Protein AF-A0A6B3SQX8-F1 (afdb_monomer_lite)

Structure (mmCIF, N/CA/C/O backbone):
data_AF-A0A6B3SQX8-F1
#
_entry.id   AF-A0A6B3SQX8-F1
#
loop_
_atom_site.group_PDB
_atom_site.id
_atom_site.type_symbol
_atom_site.label_atom_id
_atom_site.label_alt_id
_atom_site.label_comp_id
_atom_site.label_asym_id
_atom_site.label_entity_id
_atom_site.label_seq_id
_atom_site.pdbx_PDB_ins_code
_atom_site.Cartn_x
_atom_site.Cartn_y
_atom_site.Cartn_z
_atom_site.occupancy
_atom_site.B_iso_or_equiv
_atom_site.auth_seq_id
_atom_site.auth_comp_id
_atom_site.auth_asym_id
_atom_site.auth_atom_id
_atom_site.pdbx_PDB_model_num
ATOM 1 N N . MET A 1 1 ? -9.607 -38.028 -0.876 1.00 43.09 1 MET A N 1
ATOM 2 C CA . MET A 1 1 ? -8.589 -37.118 -0.295 1.00 43.09 1 MET A CA 1
ATOM 3 C C . MET A 1 1 ? -9.270 -35.822 0.141 1.00 43.09 1 MET A C 1
ATOM 5 O O . MET A 1 1 ? -10.090 -35.297 -0.597 1.00 43.09 1 MET A O 1
ATOM 9 N N . ASN A 1 2 ? -9.016 -35.387 1.376 1.00 33.97 2 ASN A N 1
ATOM 10 C CA . ASN A 1 2 ? -9.851 -34.485 2.184 1.00 33.97 2 ASN A CA 1
ATOM 11 C C . ASN A 1 2 ? -9.939 -33.023 1.683 1.00 33.97 2 ASN A C 1
ATOM 13 O O . ASN A 1 2 ? -8.993 -32.260 1.856 1.00 33.97 2 ASN A O 1
ATOM 17 N N . TYR A 1 3 ? -11.110 -32.588 1.191 1.00 38.69 3 TYR A N 1
ATOM 18 C CA . TYR A 1 3 ? -11.406 -31.182 0.831 1.00 38.69 3 TYR A CA 1
ATOM 19 C C . TYR A 1 3 ? -12.101 -30.360 1.942 1.00 38.69 3 TYR A C 1
ATOM 21 O O . TYR A 1 3 ? -12.393 -29.178 1.763 1.00 38.69 3 TYR A O 1
ATOM 29 N N . HIS A 1 4 ? -12.319 -30.930 3.132 1.00 40.12 4 HIS A N 1
ATOM 30 C CA . HIS A 1 4 ? -13.104 -30.284 4.198 1.00 40.12 4 HIS A CA 1
ATOM 31 C C . HIS A 1 4 ? -12.356 -29.268 5.086 1.00 40.12 4 HIS A C 1
ATOM 33 O O . HIS A 1 4 ? -12.970 -28.631 5.940 1.00 40.12 4 HIS A O 1
ATOM 39 N N . VAL A 1 5 ? -11.053 -29.041 4.885 1.00 44.72 5 VAL A N 1
ATOM 40 C CA . VAL A 1 5 ? -10.248 -28.176 5.780 1.00 44.72 5 VAL A CA 1
ATOM 41 C C . VAL A 1 5 ? -10.345 -26.676 5.426 1.00 44.72 5 VAL A C 1
ATOM 43 O O . VAL A 1 5 ? -10.065 -25.815 6.259 1.00 44.72 5 VAL A O 1
ATOM 46 N N . SER A 1 6 ? -10.784 -26.319 4.213 1.00 49.41 6 SER A N 1
ATOM 47 C CA . SER A 1 6 ? -10.712 -24.932 3.709 1.00 49.41 6 SER A CA 1
ATOM 48 C C . SER A 1 6 ? -11.833 -24.006 4.220 1.00 49.41 6 SER A C 1
ATOM 50 O O . SER A 1 6 ? -11.599 -22.816 4.437 1.00 49.41 6 SER A O 1
ATOM 52 N N . ALA A 1 7 ? -13.034 -24.531 4.490 1.00 42.38 7 ALA A N 1
ATOM 53 C CA . ALA A 1 7 ? -14.173 -23.714 4.927 1.00 42.38 7 ALA A CA 1
ATOM 54 C C . ALA A 1 7 ? -14.047 -23.210 6.382 1.00 42.38 7 ALA A C 1
ATOM 56 O O . ALA A 1 7 ? -14.419 -22.071 6.667 1.00 42.38 7 ALA A O 1
ATOM 57 N N . ARG A 1 8 ? -13.451 -24.005 7.289 1.00 45.47 8 ARG A N 1
ATOM 58 C CA . ARG A 1 8 ? -13.263 -23.617 8.705 1.00 45.47 8 ARG A CA 1
ATOM 59 C C . ARG A 1 8 ? -12.333 -22.408 8.871 1.00 45.47 8 ARG A C 1
ATOM 61 O O . ARG A 1 8 ? -12.679 -21.479 9.593 1.00 45.47 8 ARG A O 1
ATOM 68 N N . LYS A 1 9 ? -11.227 -22.346 8.117 1.00 43.84 9 LYS A N 1
ATOM 69 C CA . LYS A 1 9 ? -10.255 -21.235 8.201 1.00 43.84 9 LYS A CA 1
ATOM 70 C C . LYS A 1 9 ? -10.812 -19.887 7.718 1.00 43.84 9 LYS A C 1
ATOM 72 O O . LYS A 1 9 ? -10.403 -18.834 8.204 1.00 43.84 9 LYS A O 1
ATOM 77 N N . SER A 1 10 ? -11.749 -19.896 6.766 1.00 42.03 10 SER A N 1
ATOM 78 C CA . SER A 1 10 ? -12.381 -18.669 6.254 1.00 42.03 10 SER A CA 1
ATOM 79 C C . SER A 1 10 ? -13.342 -18.052 7.280 1.00 42.03 10 SER A C 1
ATOM 81 O O . SER A 1 10 ? -13.255 -16.848 7.540 1.00 42.03 10 SER A O 1
ATOM 83 N N . LEU A 1 11 ? -14.170 -18.883 7.930 1.00 43.47 11 LEU A N 1
ATOM 84 C CA . LEU A 1 11 ? -15.039 -18.487 9.046 1.00 43.47 11 LEU A CA 1
ATOM 85 C C . LEU A 1 11 ? -14.231 -17.996 10.253 1.00 43.47 11 LEU A C 1
ATOM 87 O O . LEU A 1 11 ? -14.567 -16.959 10.819 1.00 43.47 11 LEU A O 1
ATOM 91 N N . GLU A 1 12 ? -13.118 -18.657 10.583 1.00 45.06 12 GLU A N 1
ATOM 92 C CA . GLU A 1 12 ? -12.189 -18.183 11.618 1.00 45.06 12 GLU A CA 1
ATOM 93 C C . GLU A 1 12 ? -11.613 -16.803 11.283 1.00 45.06 12 GLU A C 1
ATOM 95 O O . GLU A 1 12 ? -11.561 -15.944 12.151 1.00 45.06 12 GLU A O 1
ATOM 100 N N . SER A 1 13 ? -11.244 -16.523 10.029 1.00 41.97 13 SER A N 1
ATOM 101 C CA . SER A 1 13 ? -10.671 -15.216 9.666 1.00 41.97 13 SER A CA 1
ATOM 102 C C . SER A 1 13 ? -11.676 -14.053 9.687 1.00 41.97 13 SER A C 1
ATOM 104 O O . SER A 1 13 ? -11.285 -12.921 9.980 1.00 41.97 13 SER A O 1
ATOM 106 N N . LYS A 1 14 ? -12.958 -14.312 9.379 1.00 43.56 14 LYS A N 1
ATOM 107 C CA . LYS A 1 14 ? -14.045 -13.326 9.525 1.00 43.56 14 LYS A CA 1
ATOM 108 C C . LYS A 1 14 ? -14.382 -13.105 11.001 1.00 43.56 14 LYS A C 1
ATOM 110 O O . LYS A 1 14 ? -14.536 -11.959 11.409 1.00 43.56 14 LYS A O 1
ATOM 115 N N . LYS A 1 15 ? -14.384 -14.177 11.801 1.00 45.78 15 LYS A N 1
ATOM 116 C CA . LYS A 1 15 ? -14.539 -14.115 13.260 1.00 45.78 15 LYS A CA 1
ATOM 117 C C . LYS A 1 15 ? -13.412 -13.303 13.916 1.00 45.78 15 LYS A C 1
ATOM 119 O O . LYS A 1 15 ? -13.682 -12.364 14.645 1.00 45.78 15 LYS A O 1
ATOM 124 N N . VAL A 1 16 ? -12.155 -13.540 13.532 1.00 49.44 16 VAL A N 1
ATOM 125 C CA . VAL A 1 16 ? -10.978 -12.826 14.073 1.00 49.44 16 VAL A CA 1
ATOM 126 C C . VAL A 1 16 ? -11.009 -11.311 13.806 1.00 49.44 16 VAL A C 1
ATOM 128 O O . VAL A 1 16 ? -10.504 -10.542 14.620 1.00 49.44 16 VAL A O 1
ATOM 131 N N . MET A 1 17 ? -11.585 -10.860 12.686 1.00 45.44 17 MET A N 1
ATOM 132 C CA . MET A 1 17 ? -11.702 -9.425 12.375 1.00 45.44 17 MET A CA 1
ATOM 133 C C . MET A 1 17 ? -12.900 -8.758 13.056 1.00 45.44 17 MET A C 1
ATOM 135 O O . MET A 1 17 ? -12.772 -7.609 13.465 1.00 45.44 17 MET A O 1
ATOM 139 N N . ALA A 1 18 ? -14.023 -9.468 13.211 1.00 55.62 18 ALA A N 1
ATOM 140 C CA . ALA A 1 18 ? -15.161 -8.995 14.003 1.00 55.62 18 ALA A CA 1
ATOM 141 C C . ALA A 1 18 ? -14.827 -8.911 15.506 1.00 55.62 18 ALA A C 1
ATOM 143 O O . ALA A 1 18 ? -15.352 -8.046 16.199 1.00 55.62 18 ALA A O 1
ATOM 144 N N . ASP A 1 19 ? -13.905 -9.756 15.975 1.00 59.50 19 ASP A N 1
ATOM 145 C CA . ASP A 1 19 ? -13.489 -9.832 17.379 1.00 59.50 19 ASP A CA 1
ATOM 146 C C . ASP A 1 19 ? -12.291 -8.919 17.720 1.00 59.50 19 ASP A C 1
ATOM 148 O O . ASP A 1 19 ? -11.832 -8.907 18.863 1.00 59.50 19 ASP A O 1
ATOM 152 N N . THR A 1 20 ? -11.731 -8.169 16.759 1.00 65.38 20 THR A N 1
ATOM 153 C CA . THR A 1 20 ? -10.615 -7.257 17.067 1.00 65.38 20 THR A CA 1
ATOM 154 C C . THR A 1 20 ? -11.150 -6.009 17.768 1.00 65.38 20 THR A C 1
ATOM 156 O O . THR A 1 20 ? -11.930 -5.262 17.177 1.00 65.38 20 THR A O 1
ATOM 159 N N . ASP A 1 21 ? -10.702 -5.763 19.002 1.00 80.00 21 ASP A N 1
ATOM 160 C CA . ASP A 1 21 ? -11.114 -4.596 19.787 1.00 80.00 21 ASP A CA 1
ATOM 161 C C . ASP A 1 21 ? -10.860 -3.289 18.995 1.00 80.00 21 ASP A C 1
ATOM 163 O O . ASP A 1 21 ? -9.736 -3.052 18.533 1.00 80.00 21 ASP A O 1
ATOM 167 N N . PRO A 1 22 ? -11.867 -2.412 18.819 1.00 81.88 22 PRO A N 1
ATOM 168 C CA . PRO A 1 22 ? -11.681 -1.091 18.221 1.00 81.88 22 PRO A CA 1
ATOM 169 C C . PRO A 1 22 ? -10.504 -0.289 18.809 1.00 81.88 22 PRO A C 1
ATOM 171 O O . PRO A 1 22 ? -9.827 0.434 18.073 1.00 81.88 22 PRO A O 1
ATOM 174 N N . LEU A 1 23 ? -10.217 -0.432 20.106 1.00 87.00 23 LEU A N 1
ATOM 175 C CA . LEU A 1 23 ? -9.099 0.224 20.788 1.00 87.00 23 LEU A CA 1
ATOM 176 C C . LEU A 1 23 ? -7.732 -0.300 20.343 1.00 87.00 23 LEU A C 1
ATOM 178 O O . LEU A 1 23 ? -6.793 0.492 20.237 1.00 87.00 23 LEU A O 1
ATOM 182 N N . ASP A 1 24 ? -7.621 -1.586 19.994 1.00 83.94 24 ASP A N 1
ATOM 183 C CA . ASP A 1 24 ? -6.403 -2.152 19.402 1.00 83.94 24 ASP A CA 1
ATOM 184 C C . ASP A 1 24 ? -6.081 -1.459 18.073 1.00 83.94 24 ASP A C 1
ATOM 186 O O . ASP A 1 24 ? -4.928 -1.108 17.805 1.00 83.94 24 ASP A O 1
ATOM 190 N N . LEU A 1 25 ? -7.097 -1.233 17.235 1.00 81.62 25 LEU A N 1
ATOM 191 C CA . LEU A 1 25 ? -6.927 -0.568 15.941 1.00 81.62 25 LEU A CA 1
ATOM 192 C C . LEU A 1 25 ? -6.498 0.893 16.110 1.00 81.62 25 LEU A C 1
ATOM 194 O O . LEU A 1 25 ? -5.599 1.356 15.401 1.00 81.62 25 LEU A O 1
ATOM 198 N N . ILE A 1 26 ? -7.098 1.602 17.070 1.00 88.19 26 ILE A N 1
ATOM 199 C CA . ILE A 1 26 ? -6.738 2.989 17.395 1.00 88.19 26 ILE A CA 1
ATOM 200 C C . ILE A 1 26 ? -5.286 3.057 17.880 1.00 88.19 26 ILE A C 1
ATOM 202 O O . ILE A 1 26 ? -4.488 3.822 17.333 1.00 88.19 26 ILE A O 1
ATOM 206 N N . TYR A 1 27 ? -4.908 2.207 18.839 1.00 91.00 27 TYR A N 1
ATOM 207 C CA . TYR A 1 27 ? -3.551 2.166 19.383 1.00 91.00 27 TYR A CA 1
ATOM 208 C C . TYR A 1 27 ? -2.496 1.875 18.309 1.00 91.00 27 TYR A C 1
ATOM 210 O O . TYR A 1 27 ? -1.485 2.576 18.209 1.00 91.00 27 TYR A O 1
ATOM 218 N N . ARG A 1 28 ? -2.753 0.909 17.420 1.00 81.50 28 ARG A N 1
ATOM 219 C CA . ARG A 1 28 ? -1.869 0.650 16.271 1.00 81.50 28 ARG A CA 1
ATOM 220 C C . ARG A 1 28 ? -1.759 1.854 15.346 1.00 81.50 28 ARG A C 1
ATOM 222 O O . ARG A 1 28 ? -0.667 2.162 14.872 1.00 81.50 28 ARG A O 1
ATOM 229 N N . GLY A 1 29 ? -2.863 2.558 15.106 1.00 84.06 29 GLY A N 1
ATOM 230 C CA . GLY A 1 29 ? -2.874 3.810 14.356 1.00 84.06 29 GLY A CA 1
ATOM 231 C C . GLY A 1 29 ? -1.932 4.865 14.947 1.00 84.06 29 GLY A C 1
ATOM 232 O O . GLY A 1 29 ? -1.210 5.530 14.197 1.00 84.06 29 GLY A O 1
ATOM 233 N N . ILE A 1 30 ? -1.885 4.977 16.276 1.00 91.62 30 ILE A N 1
ATOM 234 C CA . ILE A 1 30 ? -1.005 5.891 17.021 1.00 91.62 30 ILE A CA 1
ATOM 235 C C . ILE A 1 30 ? 0.468 5.479 16.859 1.00 91.62 30 ILE A C 1
ATOM 237 O O . ILE A 1 30 ? 1.300 6.293 16.445 1.00 91.62 30 ILE A O 1
ATOM 241 N N . VAL A 1 31 ? 0.795 4.202 17.091 1.00 88.94 31 VAL A N 1
ATOM 242 C CA . VAL A 1 31 ? 2.163 3.667 16.927 1.00 88.94 31 VAL A CA 1
ATOM 243 C C . VAL A 1 31 ? 2.654 3.821 15.482 1.00 88.94 31 VAL A C 1
ATOM 245 O O . VAL A 1 31 ? 3.801 4.206 15.240 1.00 88.94 31 VAL A O 1
ATOM 248 N N . ASN A 1 32 ? 1.776 3.590 14.505 1.00 81.00 32 ASN A N 1
ATOM 249 C CA . ASN A 1 32 ? 2.083 3.759 13.088 1.00 81.00 32 ASN A CA 1
ATOM 250 C C . ASN A 1 32 ? 2.383 5.214 12.726 1.00 81.00 32 ASN A C 1
ATOM 252 O O . ASN A 1 32 ? 3.311 5.452 11.952 1.00 81.00 32 ASN A O 1
ATOM 256 N N . ARG A 1 33 ? 1.653 6.190 13.282 1.00 87.88 33 ARG A N 1
ATOM 257 C CA . ARG A 1 33 ? 1.978 7.612 13.078 1.00 87.88 33 ARG A CA 1
ATOM 258 C C . ARG A 1 33 ? 3.370 7.932 13.593 1.00 87.88 33 ARG A C 1
ATOM 260 O O . ARG A 1 33 ? 4.162 8.507 12.850 1.00 87.88 33 ARG A O 1
ATOM 267 N N . LYS A 1 34 ? 3.690 7.488 14.812 1.00 91.50 34 LYS A N 1
ATOM 268 C CA . LYS A 1 34 ? 5.023 7.671 15.393 1.00 91.50 34 LYS A CA 1
ATOM 269 C C . LYS A 1 34 ? 6.118 7.103 14.491 1.00 91.50 34 LYS A C 1
ATOM 271 O O . LYS A 1 34 ? 7.094 7.786 14.193 1.00 91.50 34 LYS A O 1
ATOM 276 N N . ASN A 1 35 ? 5.967 5.850 14.073 1.00 84.00 35 ASN A N 1
ATOM 277 C CA . ASN A 1 35 ? 7.012 5.135 13.343 1.00 84.00 35 ASN A CA 1
ATOM 278 C C . ASN A 1 35 ? 7.197 5.630 11.901 1.00 84.00 35 ASN A C 1
ATOM 280 O O . ASN A 1 35 ? 8.290 5.497 11.361 1.00 84.00 35 ASN A O 1
ATOM 284 N N . ASN A 1 36 ? 6.158 6.201 11.285 1.00 78.88 36 ASN A N 1
ATOM 285 C CA . ASN A 1 36 ? 6.215 6.683 9.903 1.00 78.88 36 ASN A CA 1
ATOM 286 C C . ASN A 1 36 ? 6.530 8.182 9.774 1.00 78.88 36 ASN A C 1
ATOM 28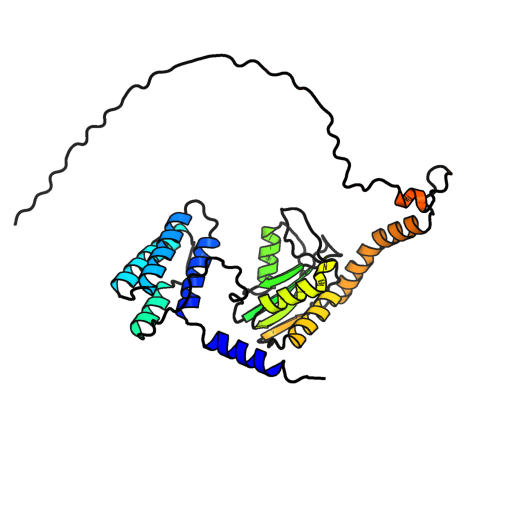8 O O . ASN A 1 36 ? 6.676 8.672 8.652 1.00 78.88 36 ASN A O 1
ATOM 292 N N . CYS A 1 37 ? 6.635 8.921 10.882 1.00 84.31 37 CYS A N 1
ATOM 293 C CA . CYS A 1 37 ? 7.005 10.330 10.836 1.00 84.31 37 CYS A CA 1
ATOM 294 C C . CYS A 1 37 ? 8.474 10.501 10.440 1.00 84.31 37 CYS A C 1
ATOM 296 O O . CYS A 1 37 ? 9.367 9.917 11.051 1.00 84.31 37 CYS A O 1
ATOM 298 N N . LYS A 1 38 ? 8.713 11.325 9.417 1.00 87.25 38 LYS A N 1
ATOM 299 C CA . LYS A 1 38 ? 10.055 11.621 8.890 1.00 87.25 38 LYS A CA 1
ATOM 300 C C . LYS A 1 38 ? 10.586 12.991 9.309 1.00 87.25 38 LYS A C 1
ATOM 302 O O . LYS A 1 38 ? 11.683 13.358 8.902 1.00 87.25 38 LYS A O 1
ATOM 307 N N . ILE A 1 39 ? 9.809 13.753 10.077 1.00 88.38 39 ILE A N 1
ATOM 308 C CA . ILE A 1 39 ? 10.196 15.091 10.522 1.00 88.38 39 ILE A CA 1
ATOM 309 C C . ILE A 1 39 ? 11.217 14.940 11.649 1.00 88.38 39 ILE A C 1
ATOM 311 O O . ILE A 1 39 ? 10.957 14.292 12.667 1.00 88.38 39 ILE A O 1
ATOM 315 N N . SER A 1 40 ? 12.401 15.521 11.445 1.00 91.88 40 SER A N 1
ATOM 316 C CA . SER A 1 40 ? 13.454 15.539 12.461 1.00 91.88 40 SER A CA 1
ATOM 317 C C . SER A 1 40 ? 12.940 16.220 13.729 1.00 91.88 40 SER A C 1
ATOM 319 O O . SER A 1 40 ? 12.239 17.221 13.646 1.00 91.88 40 SER A O 1
ATOM 321 N N . GLY A 1 41 ? 13.243 15.658 14.899 1.00 92.94 41 GLY A N 1
ATOM 322 C CA . GLY A 1 41 ? 12.778 16.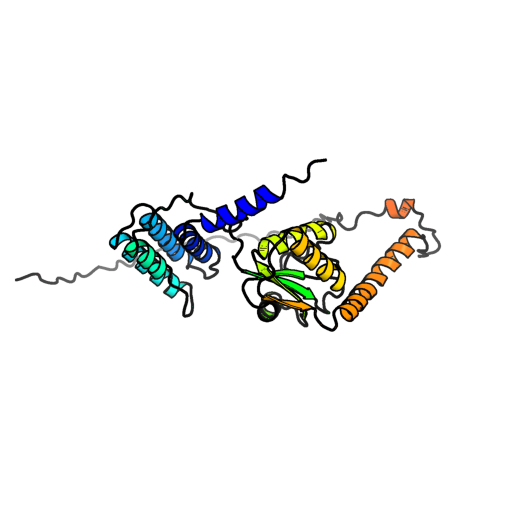191 16.185 1.00 92.94 41 GLY A CA 1
ATOM 323 C C . GLY A 1 41 ? 11.328 15.855 16.554 1.00 92.94 41 GLY A C 1
ATOM 324 O O . GLY A 1 41 ? 10.935 16.105 17.688 1.00 92.94 41 GLY A O 1
ATOM 325 N N . ALA A 1 42 ? 10.545 15.211 15.678 1.00 92.94 42 ALA A N 1
ATOM 326 C CA . ALA A 1 42 ? 9.171 14.818 16.012 1.00 92.94 42 ALA A CA 1
ATOM 327 C C . ALA A 1 42 ? 9.125 13.653 17.008 1.00 92.94 42 ALA A C 1
ATOM 329 O O . ALA A 1 42 ? 8.168 13.506 17.765 1.00 92.94 42 ALA A O 1
ATOM 330 N N . ARG A 1 43 ? 10.174 12.822 17.027 1.00 92.88 43 ARG A N 1
ATOM 331 C CA . ARG A 1 43 ? 10.205 11.547 17.753 1.00 92.88 43 ARG A CA 1
ATOM 332 C C . ARG A 1 43 ? 9.778 11.640 19.232 1.00 92.88 43 ARG A C 1
ATOM 334 O O . ARG A 1 43 ? 8.908 10.848 19.596 1.00 92.88 43 ARG A O 1
ATOM 341 N N . PRO A 1 44 ? 10.262 12.602 20.047 1.00 96.88 44 PRO A N 1
ATOM 342 C CA . PRO A 1 44 ? 9.856 12.728 21.448 1.00 96.88 44 PRO A CA 1
ATOM 343 C C . PRO A 1 44 ? 8.350 12.955 21.630 1.00 96.88 44 PRO A C 1
ATOM 345 O O . PRO A 1 44 ? 7.744 12.356 22.514 1.00 96.88 44 PRO A O 1
ATOM 348 N N . PHE A 1 45 ? 7.715 13.750 20.762 1.00 96.50 45 PHE A N 1
ATOM 349 C CA . PHE A 1 45 ? 6.266 13.976 20.805 1.00 96.50 45 PHE A CA 1
ATOM 350 C C . PHE A 1 45 ? 5.486 12.688 20.509 1.00 96.50 45 PHE A C 1
ATOM 352 O O . PHE A 1 45 ? 4.429 12.442 21.082 1.00 96.50 45 PHE A O 1
ATOM 359 N N . GLY A 1 46 ? 6.019 11.843 19.625 1.00 94.75 46 GLY A N 1
ATOM 360 C CA . GLY A 1 46 ? 5.379 10.589 19.236 1.00 94.75 46 GLY A CA 1
ATOM 361 C C . GLY A 1 46 ? 5.521 9.528 20.310 1.00 94.75 46 GLY A C 1
ATOM 362 O O . GLY A 1 46 ? 4.577 8.784 20.561 1.00 94.75 46 GLY A O 1
ATOM 363 N N . ASP A 1 47 ? 6.682 9.476 20.964 1.00 94.88 47 ASP A N 1
ATOM 364 C CA . ASP A 1 47 ? 6.900 8.627 22.132 1.00 94.88 47 ASP A CA 1
ATOM 365 C C . ASP A 1 47 ? 5.995 9.062 23.302 1.00 94.88 47 ASP A C 1
ATOM 367 O O . ASP A 1 47 ? 5.342 8.204 23.895 1.00 94.88 47 ASP A O 1
ATOM 371 N N . ALA A 1 48 ? 5.845 10.369 23.557 1.00 97.00 48 ALA A N 1
ATOM 372 C CA . ALA A 1 48 ? 4.909 10.894 24.559 1.00 97.00 48 ALA A CA 1
ATOM 373 C C . ALA A 1 48 ? 3.444 10.546 24.238 1.00 97.00 48 ALA A C 1
ATOM 375 O O . ALA A 1 48 ? 2.711 10.076 25.107 1.00 97.00 48 ALA A O 1
ATOM 376 N N . MET A 1 49 ? 3.026 10.704 22.977 1.00 97.00 49 MET A N 1
ATOM 377 C CA . MET A 1 49 ? 1.683 10.333 22.521 1.00 97.00 49 MET A CA 1
ATOM 378 C C . MET A 1 49 ? 1.408 8.830 22.695 1.00 97.00 49 MET A C 1
ATOM 380 O O . MET A 1 49 ? 0.334 8.462 23.168 1.00 97.00 49 MET A O 1
ATOM 384 N N . VAL A 1 50 ? 2.366 7.956 22.355 1.00 95.69 50 VAL A N 1
ATOM 385 C CA . VAL A 1 50 ? 2.233 6.502 22.567 1.00 95.69 50 VAL A CA 1
ATOM 386 C C . VAL A 1 50 ? 2.159 6.166 24.058 1.00 95.69 50 VAL A C 1
ATOM 388 O O . VAL A 1 50 ? 1.281 5.403 24.450 1.00 95.69 50 VAL A O 1
ATOM 391 N N . ALA A 1 51 ? 3.012 6.762 24.895 1.00 96.00 51 ALA A N 1
ATOM 392 C CA . ALA A 1 51 ? 3.001 6.528 26.340 1.00 96.00 51 ALA A CA 1
ATOM 393 C C . ALA A 1 51 ? 1.675 6.966 26.990 1.00 96.00 51 ALA A C 1
ATOM 395 O O . ALA A 1 51 ? 1.119 6.246 27.819 1.00 96.00 51 ALA A O 1
ATOM 396 N N . ALA A 1 52 ? 1.127 8.113 26.577 1.00 97.38 52 ALA A N 1
ATOM 397 C CA . ALA A 1 52 ? -0.172 8.579 27.052 1.00 97.38 52 ALA A CA 1
ATOM 398 C C . ALA A 1 52 ? -1.318 7.653 26.606 1.00 97.38 52 ALA A C 1
ATOM 400 O O . ALA A 1 52 ? -2.218 7.370 27.396 1.00 97.38 52 ALA A O 1
ATOM 401 N N . ALA A 1 53 ? -1.258 7.118 25.380 1.00 95.94 53 ALA A N 1
ATOM 402 C CA . ALA A 1 53 ? -2.218 6.123 24.908 1.00 95.94 53 ALA A CA 1
ATOM 403 C C . ALA A 1 53 ? -2.138 4.819 25.716 1.00 95.94 53 ALA A C 1
ATOM 405 O O . ALA A 1 53 ? -3.166 4.294 26.127 1.00 95.94 53 ALA A O 1
ATOM 406 N N . GLU A 1 54 ? -0.933 4.314 25.998 1.00 94.31 54 GLU A N 1
ATOM 407 C CA . GLU A 1 54 ? -0.744 3.132 26.852 1.00 94.31 54 GLU A CA 1
ATOM 408 C C . GLU A 1 54 ? -1.283 3.351 28.267 1.00 94.31 54 GLU A C 1
ATOM 410 O O . GLU A 1 54 ? -1.897 2.450 28.835 1.00 94.31 54 GLU A O 1
ATOM 415 N N . SER A 1 55 ? -1.074 4.544 28.831 1.00 95.00 55 SER A N 1
ATOM 416 C CA . SER A 1 55 ? -1.624 4.920 30.136 1.00 95.00 55 SER A CA 1
ATOM 417 C C . SER A 1 55 ? -3.156 4.888 30.128 1.00 95.00 55 SER A C 1
ATOM 419 O O . SER A 1 55 ? -3.759 4.253 30.992 1.00 95.00 55 SER A O 1
ATOM 421 N N . PHE A 1 56 ? -3.785 5.479 29.104 1.00 95.31 56 PHE A N 1
ATOM 422 C CA . PHE A 1 56 ? -5.240 5.440 28.924 1.00 95.31 56 PHE A CA 1
ATOM 423 C C . PHE A 1 56 ? -5.776 4.011 28.789 1.00 95.31 56 PHE A C 1
ATOM 425 O O . PHE A 1 56 ? -6.767 3.670 29.423 1.00 95.31 56 PHE A O 1
ATOM 432 N N . LEU A 1 57 ? -5.114 3.157 28.007 1.00 92.81 57 LEU A N 1
ATOM 433 C CA . LEU A 1 57 ? -5.551 1.772 27.806 1.00 92.81 57 LEU A CA 1
ATOM 434 C C . LEU A 1 57 ? -5.407 0.914 29.073 1.00 92.81 57 LEU A C 1
ATOM 436 O O . LEU A 1 57 ? -6.193 -0.009 29.266 1.00 92.81 57 LEU A O 1
ATOM 440 N N . LYS A 1 58 ? -4.429 1.219 29.938 1.00 92.44 58 LYS A N 1
ATOM 441 C CA . LYS A 1 58 ? -4.240 0.548 31.236 1.00 92.44 58 LYS A CA 1
ATOM 442 C C . LYS A 1 58 ? -5.238 1.012 32.293 1.00 92.44 58 LYS A C 1
ATOM 444 O O . LYS A 1 58 ? -5.725 0.187 33.057 1.00 92.44 58 LYS A O 1
ATOM 449 N N . ASN A 1 59 ? -5.499 2.316 32.368 1.00 94.38 59 ASN A N 1
ATOM 450 C CA . ASN A 1 59 ? -6.415 2.903 33.343 1.00 94.38 59 ASN A CA 1
ATOM 451 C C . ASN A 1 59 ? -7.310 3.967 32.682 1.00 94.38 59 ASN A C 1
ATOM 453 O O . ASN A 1 59 ? -7.005 5.169 32.730 1.00 94.38 59 ASN A O 1
ATOM 457 N N . PRO A 1 60 ? -8.409 3.538 32.044 1.00 94.75 60 PRO A N 1
ATOM 458 C CA . PRO A 1 60 ? -9.246 4.434 31.268 1.00 94.75 60 PRO A CA 1
ATOM 459 C C . PRO A 1 60 ? -9.990 5.419 32.164 1.00 94.75 60 PRO A C 1
ATOM 461 O O . PRO A 1 60 ? -10.814 5.049 32.996 1.00 94.75 60 PRO A O 1
ATOM 464 N N . SER A 1 61 ? -9.703 6.700 31.979 1.00 95.88 61 SER A N 1
ATOM 465 C CA . SER A 1 61 ? -10.306 7.789 32.742 1.00 95.88 61 SER A CA 1
ATOM 466 C C . SER A 1 61 ? -10.309 9.068 31.913 1.00 95.88 61 SER A C 1
ATOM 468 O O . SER A 1 61 ? -9.549 9.191 30.948 1.00 95.88 61 SER A O 1
ATOM 470 N N . GLN A 1 62 ? -11.131 10.045 32.307 1.00 97.25 62 GLN A N 1
ATOM 471 C CA . GLN A 1 62 ? -11.139 11.354 31.652 1.00 97.25 62 GLN A CA 1
ATOM 472 C C . GLN A 1 62 ? -9.765 12.038 31.749 1.00 97.25 62 GLN A C 1
ATOM 474 O O . GLN A 1 62 ? -9.259 12.534 30.753 1.00 97.25 62 GLN A O 1
ATOM 479 N N . SER A 1 63 ? -9.100 11.959 32.906 1.00 97.50 63 SER A N 1
ATOM 480 C CA . SER A 1 63 ? -7.752 12.520 33.099 1.00 97.50 63 SER A CA 1
ATOM 481 C C . SER A 1 63 ? -6.701 11.877 32.177 1.00 97.50 63 SER A C 1
ATOM 483 O O . SER A 1 63 ? -5.878 12.566 31.563 1.00 97.50 63 SER A O 1
ATOM 485 N N . ALA A 1 64 ? -6.751 10.550 32.006 1.00 96.94 64 ALA A N 1
ATOM 486 C CA . ALA A 1 64 ? -5.870 9.860 31.066 1.00 96.94 64 ALA A CA 1
ATOM 487 C C . ALA A 1 64 ? -6.172 10.244 29.604 1.00 96.94 64 ALA A C 1
ATOM 489 O O . ALA A 1 64 ? -5.245 10.427 28.811 1.00 96.94 64 ALA A O 1
ATOM 490 N N . LEU A 1 65 ? -7.452 10.423 29.254 1.00 97.38 65 LEU A N 1
ATOM 491 C CA . LEU A 1 65 ? -7.876 10.904 27.938 1.00 97.38 65 LEU A CA 1
ATOM 492 C C . LEU A 1 65 ? -7.376 12.329 27.669 1.00 97.38 65 LEU A C 1
ATOM 494 O O . LEU A 1 65 ? -6.853 12.590 26.587 1.00 97.38 65 LEU A O 1
ATOM 498 N N . ASP A 1 66 ? -7.475 13.226 28.647 1.00 97.75 66 ASP A N 1
ATOM 499 C CA . ASP A 1 66 ? -7.013 14.612 28.531 1.00 97.75 66 ASP A CA 1
ATOM 500 C C . ASP A 1 66 ? -5.493 14.671 28.320 1.00 97.75 66 ASP A C 1
ATOM 502 O O . ASP A 1 66 ? -5.005 15.394 27.444 1.00 97.75 66 ASP A O 1
ATOM 506 N N . THR A 1 67 ? -4.749 13.836 29.054 1.00 97.94 67 THR A N 1
ATOM 507 C CA . THR A 1 67 ? -3.294 13.673 28.897 1.00 97.94 67 THR A CA 1
ATOM 508 C C . THR A 1 67 ? -2.939 13.193 27.486 1.00 97.94 67 THR A C 1
ATOM 510 O O . THR A 1 67 ? -2.044 13.745 26.830 1.00 97.94 67 THR A O 1
ATOM 513 N N . PHE A 1 68 ? -3.661 12.189 26.977 1.00 97.88 68 PHE A N 1
ATOM 514 C CA . PHE A 1 68 ? -3.489 11.707 25.609 1.00 97.88 68 PHE A CA 1
ATOM 515 C C . PHE A 1 68 ? -3.834 12.781 24.572 1.00 97.88 68 PHE A C 1
ATOM 517 O O . PHE A 1 68 ? -3.033 13.031 23.673 1.00 97.88 68 PHE A O 1
ATOM 524 N N . ALA A 1 69 ? -4.962 13.477 24.718 1.00 97.56 69 ALA A N 1
ATOM 525 C CA . ALA A 1 69 ? -5.385 14.543 23.814 1.00 97.56 69 ALA A CA 1
ATOM 526 C C . ALA A 1 69 ? -4.395 15.719 23.792 1.00 97.56 69 ALA A C 1
ATOM 528 O O . ALA A 1 69 ? -4.189 16.355 22.756 1.00 97.56 69 ALA A O 1
ATOM 529 N N . GLN A 1 70 ? -3.754 16.032 24.921 1.00 97.88 70 GLN A N 1
ATOM 530 C CA . GLN A 1 70 ? -2.687 17.029 24.973 1.00 97.88 70 GLN A CA 1
ATOM 531 C C . GLN A 1 70 ? -1.451 16.572 24.185 1.00 97.88 70 GLN A C 1
ATOM 533 O O . GLN A 1 70 ? -0.939 17.332 23.360 1.00 97.88 70 GLN A O 1
ATOM 538 N N . SER A 1 71 ? -1.011 15.328 24.388 1.00 97.75 71 SER A N 1
ATOM 539 C CA . SER A 1 71 ? 0.144 14.766 23.679 1.00 97.75 71 SER A CA 1
ATOM 540 C C . SER A 1 71 ? -0.118 14.596 22.178 1.00 97.75 71 SER A C 1
ATOM 542 O O . SER A 1 71 ? 0.749 14.909 21.364 1.00 97.75 71 SER A O 1
ATOM 544 N N . GLU A 1 72 ? -1.329 14.189 21.787 1.00 97.00 72 GLU A N 1
ATOM 545 C CA . GLU A 1 72 ? -1.741 14.111 20.384 1.00 97.00 72 GLU A CA 1
ATOM 546 C C . GLU A 1 72 ? -1.746 15.493 19.721 1.00 97.00 72 GLU A C 1
ATOM 548 O O . GLU A 1 72 ? -1.215 15.642 18.623 1.00 97.00 72 GLU A O 1
ATOM 553 N N . ARG A 1 73 ? -2.277 16.530 20.383 1.00 95.31 73 ARG A N 1
ATOM 554 C CA . ARG A 1 73 ? -2.239 17.903 19.850 1.00 95.31 73 ARG A CA 1
ATOM 555 C C . ARG A 1 73 ? -0.813 18.423 19.689 1.00 95.31 73 ARG A C 1
ATOM 557 O O . ARG A 1 73 ? -0.523 19.072 18.685 1.00 95.31 73 ARG A O 1
ATOM 564 N N . ALA A 1 74 ? 0.076 18.125 20.638 1.00 95.56 74 ALA A N 1
ATOM 565 C CA . ALA A 1 74 ? 1.489 18.480 20.532 1.00 95.56 74 ALA A CA 1
ATOM 566 C C . ALA A 1 74 ? 2.159 17.769 19.344 1.00 95.56 74 ALA A C 1
ATOM 568 O O . ALA A 1 74 ? 2.846 18.415 18.553 1.00 95.56 74 ALA A O 1
ATOM 569 N N . TRP A 1 75 ? 1.891 16.470 19.169 1.00 95.00 75 TRP A N 1
ATOM 570 C CA . TRP A 1 75 ? 2.350 15.710 18.008 1.00 95.00 75 TRP A CA 1
ATOM 571 C C . TRP A 1 75 ? 1.819 16.289 16.698 1.00 95.00 75 TRP A C 1
ATOM 573 O O . TRP A 1 75 ? 2.610 16.562 15.807 1.00 95.00 75 TRP A O 1
ATOM 583 N N . VAL A 1 76 ? 0.507 16.505 16.571 1.00 92.62 76 VAL A N 1
ATOM 584 C CA . VAL A 1 76 ? -0.109 17.020 15.339 1.00 92.62 76 VAL A CA 1
ATOM 585 C C . VAL A 1 76 ? 0.455 18.392 14.987 1.00 92.62 76 VAL A C 1
ATOM 587 O O . VAL A 1 76 ? 0.841 18.594 13.844 1.00 92.62 76 VAL A O 1
ATOM 590 N N . ARG A 1 77 ? 0.593 19.301 15.961 1.00 93.38 77 ARG A N 1
ATOM 591 C CA . ARG A 1 77 ? 1.178 20.632 15.733 1.00 93.38 77 ARG A CA 1
ATOM 592 C C . ARG A 1 77 ? 2.617 20.562 15.214 1.00 93.38 77 ARG A C 1
ATOM 594 O O . ARG A 1 77 ? 3.004 21.410 14.420 1.00 93.38 77 ARG A O 1
ATOM 601 N N . TYR A 1 78 ? 3.409 19.600 15.686 1.00 93.19 78 TYR A N 1
ATOM 602 C CA . TYR A 1 78 ? 4.818 19.486 15.309 1.00 93.19 78 TYR A CA 1
ATOM 603 C C . TYR A 1 78 ? 5.032 18.675 14.022 1.00 93.19 78 TYR A C 1
ATOM 605 O O . TYR A 1 78 ? 5.888 18.998 13.205 1.00 93.19 78 TYR A O 1
ATOM 613 N N . ALA A 1 79 ? 4.290 17.580 13.866 1.00 89.88 79 ALA A N 1
ATOM 614 C CA . ALA A 1 79 ? 4.574 16.518 12.909 1.00 89.88 79 ALA A CA 1
ATOM 615 C C . ALA A 1 79 ? 3.588 16.455 11.731 1.00 89.88 79 ALA A C 1
ATOM 617 O O . ALA A 1 79 ? 3.752 15.606 10.849 1.00 89.88 79 ALA A O 1
ATOM 618 N N . CYS A 1 80 ? 2.527 17.263 11.726 1.00 84.31 80 CYS A N 1
ATOM 619 C CA . CYS A 1 80 ? 1.488 17.217 10.703 1.00 84.31 80 CYS A CA 1
ATOM 620 C C . CYS A 1 80 ? 1.110 18.630 10.239 1.00 84.31 80 CYS A C 1
ATOM 622 O O . CYS A 1 80 ? 0.750 19.486 11.038 1.00 84.31 80 CYS A O 1
ATOM 624 N N . GLU A 1 81 ? 1.114 18.853 8.927 1.00 68.12 81 GLU A N 1
ATOM 625 C CA . GLU A 1 81 ? 0.524 20.045 8.316 1.00 68.12 81 GLU A CA 1
ATOM 626 C C . GLU A 1 81 ? -0.934 19.715 7.940 1.00 68.12 81 GLU A C 1
ATOM 628 O O . GLU A 1 81 ? -1.181 18.947 7.011 1.00 68.12 81 GLU A O 1
ATOM 633 N N . GLY A 1 82 ? -1.918 20.230 8.689 1.00 69.75 82 GLY A N 1
ATOM 634 C CA . GLY A 1 82 ? -3.341 20.185 8.304 1.00 69.75 82 GLY A CA 1
ATOM 635 C C . GLY A 1 82 ? -4.278 19.303 9.147 1.00 69.75 82 GLY A C 1
ATOM 636 O O . GLY A 1 82 ? -4.045 19.036 10.326 1.00 69.75 82 GLY A O 1
ATOM 637 N N . THR A 1 83 ? -5.394 18.882 8.535 1.00 66.69 83 THR A N 1
ATOM 638 C CA . THR A 1 83 ? -6.571 18.244 9.166 1.00 66.69 83 THR A CA 1
ATOM 639 C C . THR A 1 83 ? -6.389 16.742 9.417 1.00 66.69 83 THR A C 1
ATOM 641 O O . THR A 1 83 ? -7.122 15.887 8.919 1.00 66.69 83 THR A O 1
ATOM 644 N N . THR A 1 84 ? -5.389 16.388 10.220 1.00 84.56 84 THR A N 1
ATOM 645 C CA . THR A 1 84 ? -5.179 14.990 10.622 1.00 84.56 84 THR A CA 1
ATOM 646 C C . THR A 1 84 ? -6.267 14.537 11.604 1.00 84.56 84 THR A C 1
ATOM 648 O O . THR A 1 84 ? -6.537 15.218 12.589 1.00 84.56 84 THR A O 1
ATOM 651 N N . ARG A 1 85 ? -6.868 13.357 11.370 1.00 86.69 85 ARG A N 1
ATOM 652 C CA . ARG A 1 85 ? -7.824 12.720 12.302 1.00 86.69 85 ARG A CA 1
ATOM 653 C C . ARG A 1 85 ? -7.241 12.667 13.718 1.00 86.69 85 ARG A C 1
ATOM 655 O O . ARG A 1 85 ? -6.151 12.130 13.889 1.00 86.69 85 ARG A O 1
ATOM 662 N N . LEU A 1 86 ? -7.979 13.116 14.723 1.00 92.62 86 LEU A N 1
ATOM 663 C CA . LEU A 1 86 ? -7.577 12.993 16.125 1.00 92.62 86 LEU A CA 1
ATOM 664 C C . LEU A 1 86 ? -8.143 11.697 16.718 1.00 92.62 86 LEU A C 1
ATOM 666 O O . LEU A 1 86 ? -9.357 11.507 16.752 1.00 92.62 86 LEU A O 1
ATOM 670 N N . TYR A 1 87 ? -7.268 10.801 17.167 1.00 94.25 87 TYR A N 1
ATOM 671 C CA . TYR A 1 87 ? -7.629 9.564 17.860 1.00 94.25 87 TYR A CA 1
ATOM 672 C C . TYR A 1 87 ? -8.196 9.825 19.257 1.00 94.25 87 TYR A C 1
ATOM 674 O O . TYR A 1 87 ? -8.892 8.970 19.799 1.00 94.25 87 TYR A O 1
ATOM 682 N N . SER A 1 88 ? -7.954 11.003 19.837 1.00 96.00 88 SER A N 1
ATOM 683 C CA . SER A 1 88 ? -8.552 11.403 21.117 1.00 96.00 88 SER A CA 1
ATOM 684 C C . SER A 1 88 ? -10.080 11.387 21.056 1.00 96.00 88 SER A C 1
ATOM 686 O O . SER A 1 88 ? -10.712 10.925 21.999 1.00 96.00 88 SER A O 1
ATOM 688 N N . HIS A 1 89 ? -10.686 11.742 19.918 1.00 94.31 89 HIS A N 1
ATOM 689 C CA . HIS A 1 89 ? -12.133 11.594 19.721 1.00 94.31 89 HIS A CA 1
ATOM 690 C C . HIS A 1 89 ? -12.597 10.134 19.702 1.00 94.31 89 HIS A C 1
ATOM 692 O O . HIS A 1 89 ? -13.716 9.830 20.113 1.00 94.31 89 HIS A O 1
ATOM 698 N N . ASP A 1 90 ? -11.762 9.217 19.213 1.00 93.12 90 ASP A N 1
ATOM 699 C CA . ASP A 1 90 ? -12.087 7.794 19.198 1.00 93.12 90 ASP A CA 1
ATOM 700 C C . ASP A 1 90 ? -11.993 7.194 20.614 1.00 93.12 90 ASP A C 1
ATOM 702 O O . ASP A 1 90 ? -12.888 6.452 21.022 1.00 93.12 90 ASP A O 1
ATOM 706 N N . PHE A 1 91 ? -10.981 7.580 21.402 1.00 94.12 91 PHE A N 1
ATOM 707 C CA . PHE A 1 91 ? -10.889 7.226 22.825 1.00 94.12 91 PHE A CA 1
ATOM 708 C C . PHE A 1 91 ? -12.014 7.841 23.662 1.00 94.12 91 PHE A C 1
ATOM 710 O O . PHE A 1 91 ? -12.575 7.151 24.508 1.00 94.12 91 PHE A O 1
ATOM 717 N N . GLU A 1 92 ? -12.414 9.085 23.394 1.00 96.12 92 GLU A N 1
ATOM 718 C CA . GLU A 1 92 ? -13.563 9.721 24.046 1.00 96.12 92 GLU A CA 1
ATOM 719 C C . GLU A 1 92 ? -14.860 8.941 23.793 1.00 96.12 92 GLU A C 1
ATOM 721 O O . GLU A 1 92 ? -15.627 8.670 24.718 1.00 96.12 92 GLU A O 1
ATOM 726 N N . LYS A 1 93 ? -15.098 8.525 22.542 1.00 94.31 93 LYS A N 1
ATOM 727 C CA . LYS A 1 93 ? -16.254 7.689 22.188 1.00 94.31 93 LYS A CA 1
ATOM 728 C C . LYS A 1 93 ? -16.216 6.338 22.897 1.00 94.31 93 LYS A C 1
ATOM 730 O O . LYS A 1 93 ? -17.258 5.886 23.365 1.00 94.31 93 LYS A O 1
ATOM 735 N N . ALA A 1 94 ? -15.050 5.696 22.973 1.00 92.25 94 ALA A N 1
ATOM 736 C CA . ALA A 1 94 ? -14.895 4.422 23.674 1.00 92.25 94 ALA A CA 1
ATOM 737 C C . ALA A 1 94 ? -15.141 4.569 25.186 1.00 92.25 94 ALA A C 1
ATOM 739 O O . ALA A 1 94 ? -15.873 3.765 25.765 1.00 92.25 94 ALA A O 1
ATOM 740 N N . LEU A 1 95 ? -14.616 5.644 25.790 1.00 94.56 95 LEU A N 1
ATOM 741 C CA . LEU A 1 95 ? -14.809 5.981 27.200 1.00 94.56 95 LEU A CA 1
ATOM 742 C C . LEU A 1 95 ? -16.293 6.183 27.526 1.00 94.56 95 LEU A C 1
ATOM 744 O O . LEU A 1 95 ? -16.812 5.541 28.435 1.00 94.56 95 LEU A O 1
ATOM 748 N N . LYS A 1 96 ? -17.006 6.992 26.729 1.00 94.88 96 LYS A N 1
ATOM 749 C CA . LYS A 1 96 ? -18.449 7.249 26.905 1.00 94.88 96 LYS A CA 1
ATOM 750 C C . LYS A 1 96 ? -19.310 5.993 26.770 1.00 94.88 96 LYS A C 1
ATOM 752 O O . LYS A 1 96 ? -20.353 5.901 27.405 1.00 94.88 96 LYS A O 1
ATOM 757 N N . LYS A 1 97 ? -18.892 5.030 25.946 1.00 93.38 97 LYS A N 1
ATOM 758 C CA . LYS A 1 97 ? -19.606 3.758 25.763 1.00 93.38 97 LYS A CA 1
ATOM 759 C C . LYS A 1 97 ? -19.299 2.721 26.848 1.00 93.38 97 LYS A C 1
ATOM 761 O O . LYS A 1 97 ? -19.900 1.651 26.819 1.00 93.38 97 LYS A O 1
ATOM 766 N N . GLY A 1 98 ? -18.332 2.973 27.737 1.00 90.06 98 GLY A N 1
ATOM 767 C CA . GLY A 1 98 ? -17.822 1.963 28.672 1.00 90.06 98 GLY A CA 1
ATOM 768 C C . GLY A 1 98 ? -17.173 0.755 27.975 1.00 90.06 98 GLY A C 1
ATOM 769 O O . GLY A 1 98 ? -16.978 -0.291 28.589 1.00 90.06 98 GLY A O 1
ATOM 770 N N . GLN A 1 99 ? -16.851 0.872 26.682 1.00 77.38 99 GLN A N 1
ATOM 771 C CA . GLN A 1 99 ? -16.281 -0.199 25.862 1.00 77.38 99 GLN A CA 1
ATOM 772 C C . GLN A 1 99 ? -14.759 -0.152 25.944 1.00 77.38 99 GLN A C 1
ATOM 774 O O . GLN A 1 99 ? -14.093 0.278 25.005 1.00 77.38 99 GLN A O 1
ATOM 779 N N . ILE A 1 100 ? -14.208 -0.543 27.093 1.00 75.88 100 ILE A N 1
ATOM 780 C CA . ILE A 1 100 ? -12.766 -0.452 27.323 1.00 75.88 100 ILE A CA 1
ATOM 781 C C . ILE A 1 100 ? -12.253 -1.785 27.842 1.00 75.88 100 ILE A C 1
ATOM 783 O O . ILE A 1 100 ? -12.098 -2.000 29.041 1.00 75.88 100 ILE A O 1
ATOM 787 N N . LYS A 1 101 ? -12.036 -2.720 26.917 1.00 75.44 101 LYS A N 1
ATOM 788 C CA . LYS A 1 101 ? -11.404 -4.010 27.203 1.00 75.44 101 LYS A CA 1
ATOM 789 C C . LYS A 1 101 ? -10.180 -4.198 26.323 1.00 75.44 101 LYS A C 1
ATOM 791 O O . LYS A 1 101 ? -10.116 -5.126 25.532 1.00 75.44 101 LYS A O 1
ATOM 796 N N . PHE A 1 102 ? -9.169 -3.360 26.521 1.00 76.06 102 PHE A N 1
ATOM 797 C CA . PHE A 1 102 ? -7.911 -3.521 25.806 1.00 76.06 102 PHE A CA 1
ATOM 798 C C . PHE A 1 102 ? -7.204 -4.819 26.234 1.00 76.06 102 PHE A C 1
ATOM 800 O O . PHE A 1 102 ? -6.572 -4.888 27.286 1.00 76.06 102 PHE A O 1
ATOM 807 N N . THR A 1 103 ? -7.325 -5.865 25.418 1.00 68.62 103 THR A N 1
ATOM 808 C CA . THR A 1 103 ? -6.647 -7.159 25.625 1.00 68.62 103 THR A CA 1
ATOM 809 C C . THR A 1 103 ? -5.325 -7.269 24.861 1.00 68.62 103 THR A C 1
ATOM 811 O O . THR A 1 103 ? -4.655 -8.301 24.916 1.00 68.62 103 THR A O 1
ATOM 814 N N . GLY A 1 104 ? -4.960 -6.242 24.090 1.00 59.03 104 GLY A N 1
ATOM 815 C CA . GLY A 1 104 ? -3.828 -6.280 23.177 1.00 59.03 104 GLY A CA 1
ATOM 816 C C . GLY A 1 104 ? -2.472 -6.299 23.886 1.00 59.03 104 GLY A C 1
ATOM 817 O O . GLY A 1 104 ? -2.122 -5.398 24.643 1.00 59.03 104 GLY A O 1
ATOM 818 N N . ASN A 1 105 ? -1.631 -7.282 23.555 1.00 57.84 105 ASN A N 1
ATOM 819 C CA . ASN A 1 105 ? -0.188 -7.130 23.740 1.00 57.84 105 ASN A CA 1
ATOM 820 C C . ASN A 1 105 ? 0.288 -5.966 22.860 1.00 57.84 105 ASN A C 1
ATOM 822 O O . ASN A 1 105 ? 0.025 -5.969 21.657 1.00 57.84 105 ASN A O 1
ATOM 826 N N . VAL A 1 106 ? 1.001 -4.996 23.443 1.00 54.19 106 VAL A N 1
ATOM 827 C CA . VAL A 1 106 ? 1.587 -3.841 22.739 1.00 54.19 106 VAL A CA 1
ATOM 828 C C . VAL A 1 106 ? 2.389 -4.324 21.522 1.00 54.19 106 VAL A C 1
ATOM 830 O O . VAL A 1 106 ? 3.488 -4.870 21.647 1.00 54.19 106 VAL A O 1
ATOM 833 N N . ILE A 1 107 ? 1.823 -4.167 20.322 1.00 50.03 107 ILE A N 1
ATOM 834 C CA . ILE A 1 107 ? 2.448 -4.637 19.083 1.00 50.03 107 ILE A CA 1
ATOM 835 C C . ILE A 1 107 ? 3.562 -3.658 18.710 1.00 50.03 107 ILE A C 1
ATOM 837 O O . ILE A 1 107 ? 3.307 -2.554 18.237 1.00 50.03 107 ILE A O 1
ATOM 841 N N . LYS A 1 108 ? 4.817 -4.075 18.902 1.00 46.25 108 LYS A N 1
ATOM 842 C CA . LYS A 1 108 ? 6.005 -3.244 18.637 1.00 46.25 108 LYS A CA 1
ATOM 843 C C . LYS A 1 108 ? 6.283 -2.999 17.143 1.00 46.25 108 LYS A C 1
ATOM 845 O O . LYS A 1 108 ? 7.068 -2.111 16.815 1.00 46.25 108 LYS A O 1
ATOM 850 N N . ASN A 1 109 ? 5.644 -3.743 16.230 1.00 43.84 109 ASN A N 1
ATOM 851 C CA . ASN A 1 109 ? 6.028 -3.777 14.815 1.00 43.84 109 ASN A CA 1
ATOM 852 C C . ASN A 1 109 ? 4.805 -3.588 13.894 1.00 43.84 109 ASN A C 1
ATOM 854 O O . ASN A 1 109 ? 3.928 -4.447 13.836 1.00 43.84 109 ASN A O 1
ATOM 858 N N . SER A 1 110 ? 4.806 -2.520 13.094 1.00 42.81 110 SER A N 1
ATOM 859 C CA . SER A 1 110 ? 3.784 -2.151 12.089 1.00 42.81 110 SER A CA 1
ATOM 860 C C . SER A 1 110 ? 3.738 -3.040 10.834 1.00 42.81 110 SER A C 1
ATOM 862 O O . SER A 1 110 ? 3.009 -2.767 9.880 1.00 42.81 110 SER A O 1
ATOM 864 N N . TRP A 1 111 ? 4.553 -4.096 10.821 1.00 41.91 111 TRP A N 1
ATOM 865 C CA . TRP A 1 111 ? 4.667 -5.084 9.746 1.00 41.91 111 TRP A CA 1
ATOM 866 C C . TRP A 1 111 ? 3.989 -6.409 10.098 1.00 41.91 111 TRP A C 1
ATOM 868 O O . TRP A 1 111 ? 4.267 -7.446 9.491 1.00 41.91 111 TRP A O 1
ATOM 878 N N . SER A 1 112 ? 3.108 -6.417 11.100 1.00 50.81 112 SER A N 1
ATOM 879 C CA . SER A 1 112 ? 2.355 -7.626 11.399 1.00 50.81 112 SER A CA 1
ATOM 880 C C . SER A 1 112 ? 1.391 -7.912 10.238 1.00 50.81 112 SER A C 1
ATOM 882 O O . SER A 1 112 ? 0.686 -7.022 9.765 1.00 50.81 112 SER A O 1
ATOM 884 N N . ARG A 1 113 ? 1.297 -9.175 9.792 1.00 49.44 113 ARG A N 1
ATOM 885 C CA . ARG A 1 113 ? 0.269 -9.644 8.831 1.00 49.44 113 ARG A CA 1
ATOM 886 C C . ARG A 1 113 ? -1.173 -9.269 9.242 1.00 49.44 113 ARG A C 1
ATOM 888 O O . ARG A 1 113 ? -2.085 -9.430 8.438 1.00 49.44 113 ARG A O 1
ATOM 895 N N . LYS A 1 114 ? -1.376 -8.795 10.480 1.00 52.47 114 LYS A N 1
ATOM 896 C CA . LYS A 1 114 ? -2.651 -8.334 11.039 1.00 52.47 114 LYS A CA 1
ATOM 897 C C . LYS A 1 114 ? -3.003 -6.880 10.682 1.00 52.47 114 LYS A C 1
ATOM 899 O O . LYS A 1 114 ? -4.134 -6.495 10.945 1.00 52.47 114 LYS A O 1
ATOM 904 N N . ASP A 1 115 ? -2.106 -6.101 10.071 1.00 65.56 115 ASP A N 1
ATOM 905 C CA . ASP A 1 115 ? -2.373 -4.715 9.636 1.00 65.56 115 ASP A CA 1
ATOM 906 C C . ASP A 1 115 ? -2.706 -4.653 8.144 1.00 65.56 115 ASP A C 1
ATOM 908 O O . ASP A 1 115 ? -2.149 -3.865 7.376 1.00 65.56 115 ASP A O 1
ATOM 912 N N . ASN A 1 116 ? -3.579 -5.549 7.702 1.00 71.94 116 ASN A N 1
ATOM 913 C CA . ASN A 1 116 ? -4.118 -5.483 6.360 1.00 71.94 116 ASN A CA 1
ATOM 914 C C . ASN A 1 116 ? -5.334 -4.551 6.390 1.00 71.94 116 ASN A C 1
ATOM 916 O O . ASN A 1 116 ? -6.274 -4.863 7.124 1.00 71.94 116 ASN A O 1
ATOM 920 N N . PRO A 1 117 ? -5.324 -3.405 5.683 1.00 79.62 117 PRO A N 1
ATOM 921 C CA . PRO A 1 117 ? -6.482 -2.521 5.671 1.00 79.62 117 PRO A CA 1
ATOM 922 C C . PRO A 1 117 ? -7.728 -3.295 5.220 1.00 79.62 117 PRO A C 1
ATOM 924 O O . PRO A 1 117 ? -7.633 -4.226 4.416 1.00 79.62 117 PRO A O 1
ATOM 927 N N . SER A 1 118 ? -8.889 -2.935 5.774 1.00 82.25 118 SER A N 1
ATOM 928 C CA . SER A 1 118 ? -10.154 -3.617 5.477 1.00 82.25 118 SER A CA 1
ATOM 929 C C . SER A 1 118 ? -10.468 -3.581 3.984 1.00 82.25 118 SER A C 1
ATOM 931 O O . SER A 1 118 ? -10.905 -4.590 3.445 1.00 82.25 118 SER A O 1
ATOM 933 N N . CYS A 1 119 ? -10.151 -2.471 3.313 1.00 88.06 119 CYS A N 1
ATOM 934 C CA . CYS A 1 119 ? -10.255 -2.295 1.871 1.00 88.06 119 CYS A CA 1
ATOM 935 C C . CYS A 1 119 ? -9.058 -1.523 1.296 1.00 88.06 119 CYS A C 1
ATOM 937 O O . CYS A 1 119 ? -8.317 -0.833 2.004 1.00 88.06 119 CYS A O 1
ATOM 939 N N . GLY A 1 120 ? -8.870 -1.650 -0.012 1.00 93.25 120 GLY A N 1
ATOM 940 C CA . GLY A 1 120 ? -7.949 -0.843 -0.799 1.00 93.25 120 GLY A CA 1
ATOM 941 C C . GLY A 1 120 ? -7.715 -1.481 -2.159 1.00 93.25 120 GLY A C 1
ATOM 942 O O . GLY A 1 120 ? -8.511 -2.293 -2.617 1.00 93.25 120 GLY A O 1
ATOM 943 N N . TRP A 1 121 ? -6.601 -1.142 -2.796 1.00 96.56 121 TRP A N 1
ATOM 944 C CA . TRP A 1 121 ? -6.289 -1.590 -4.146 1.00 96.56 121 TRP A CA 1
ATOM 945 C C . TRP A 1 121 ? -5.021 -2.422 -4.179 1.00 96.56 121 TRP A C 1
ATOM 947 O O . TRP A 1 121 ? -4.006 -2.043 -3.591 1.00 96.56 121 TRP A O 1
ATOM 957 N N . VAL A 1 122 ? -5.063 -3.511 -4.938 1.00 97.75 122 VAL A N 1
ATOM 958 C CA . VAL A 1 122 ? -3.871 -4.140 -5.511 1.00 97.75 122 VAL A CA 1
ATOM 959 C C . VAL A 1 122 ? -3.723 -3.627 -6.928 1.00 97.75 122 VAL A C 1
ATOM 961 O O . VAL A 1 122 ? -4.694 -3.608 -7.679 1.00 97.75 122 VAL A O 1
ATOM 964 N N . TYR A 1 123 ? -2.527 -3.191 -7.298 1.00 98.19 123 TYR A N 1
ATOM 965 C CA . TYR A 1 123 ? -2.288 -2.544 -8.580 1.00 98.19 123 TYR A CA 1
ATOM 966 C C . TYR A 1 123 ? -0.966 -2.969 -9.200 1.00 98.19 123 TYR A C 1
ATOM 968 O O . TYR A 1 123 ? -0.088 -3.544 -8.551 1.00 98.19 123 TYR A O 1
ATOM 976 N N . SER A 1 124 ? -0.827 -2.606 -10.471 1.00 98.31 124 SER A N 1
ATOM 977 C CA . SER A 1 124 ? 0.404 -2.749 -11.227 1.00 98.31 124 SER A CA 1
ATOM 978 C C . SER A 1 124 ? 0.763 -1.468 -11.965 1.00 98.31 124 SER A 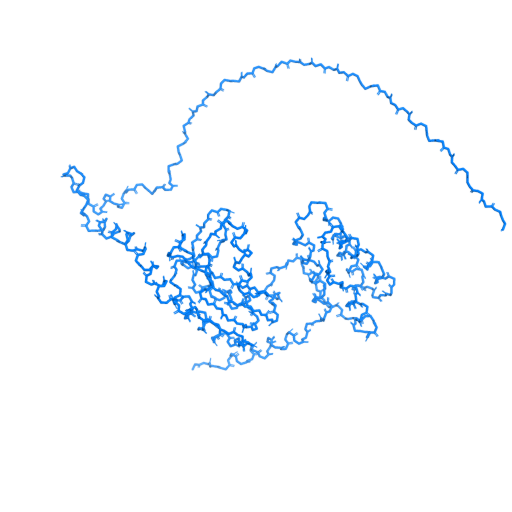C 1
ATOM 980 O O . SER A 1 124 ? -0.103 -0.847 -12.586 1.00 98.31 124 SER A O 1
ATOM 982 N N . PHE A 1 125 ? 2.046 -1.114 -11.960 1.00 98.12 125 PHE A N 1
ATOM 983 C CA . PHE A 1 125 ? 2.613 -0.035 -12.764 1.00 98.12 125 PHE A CA 1
ATOM 984 C C . PHE A 1 125 ? 3.570 -0.571 -13.825 1.00 98.12 125 PHE A C 1
ATOM 986 O O . PHE A 1 125 ? 4.285 -1.548 -13.609 1.00 98.12 125 PHE A O 1
ATOM 993 N N . TRP A 1 126 ? 3.613 0.133 -14.948 1.00 97.62 126 TRP A N 1
ATOM 994 C CA . TRP A 1 126 ? 4.586 -0.044 -16.019 1.00 97.62 126 TRP A CA 1
ATOM 995 C C . TRP A 1 126 ? 5.148 1.324 -16.418 1.00 97.62 126 TRP A C 1
ATOM 997 O O . TRP A 1 126 ? 4.470 2.342 -16.256 1.00 97.62 126 TRP A O 1
ATOM 1007 N N . THR A 1 127 ? 6.379 1.362 -16.919 1.00 96.75 127 THR A N 1
ATOM 1008 C CA . THR A 1 127 ? 7.018 2.583 -17.430 1.00 96.75 127 THR A CA 1
ATOM 1009 C C . THR A 1 127 ? 7.862 2.254 -18.663 1.00 96.75 127 THR A C 1
ATOM 1011 O O . THR A 1 127 ? 8.501 1.198 -18.687 1.00 96.75 127 THR A O 1
ATOM 1014 N N . PRO A 1 128 ? 7.917 3.148 -19.669 1.00 95.75 128 PRO A N 1
ATOM 1015 C CA . PRO A 1 128 ? 8.804 2.982 -20.818 1.00 95.75 128 PRO A CA 1
ATOM 1016 C C . PRO A 1 128 ? 10.292 2.988 -20.444 1.00 95.75 128 PRO A C 1
ATOM 1018 O O . PRO A 1 128 ? 11.089 2.432 -21.188 1.00 95.75 128 PRO A O 1
ATOM 1021 N N . GLU A 1 129 ? 10.680 3.554 -19.295 1.00 94.12 129 GLU A N 1
ATOM 1022 C CA . GLU A 1 129 ? 12.068 3.497 -18.805 1.00 94.12 129 GLU A CA 1
ATOM 1023 C C . GLU A 1 129 ? 12.499 2.065 -18.442 1.00 94.12 129 GLU A C 1
ATOM 1025 O O . GLU A 1 129 ? 13.688 1.780 -18.311 1.00 94.12 129 GLU A O 1
ATOM 1030 N N . ARG A 1 130 ? 11.531 1.161 -18.224 1.00 93.00 130 ARG A N 1
ATOM 1031 C CA . ARG A 1 130 ? 11.741 -0.226 -17.782 1.00 93.00 130 ARG A CA 1
ATOM 1032 C C . ARG A 1 130 ? 10.746 -1.151 -18.476 1.00 93.00 130 ARG A C 1
ATOM 1034 O O . ARG A 1 130 ? 9.888 -1.742 -17.817 1.00 93.00 130 ARG A O 1
ATOM 1041 N N . PRO A 1 131 ? 10.826 -1.268 -19.807 1.00 94.31 131 PRO A N 1
ATOM 1042 C CA . PRO A 1 131 ? 9.761 -1.864 -20.599 1.00 94.31 131 PRO A CA 1
ATOM 1043 C C . PRO A 1 131 ? 9.525 -3.339 -20.261 1.00 94.31 131 PRO A C 1
ATOM 1045 O O . PRO A 1 131 ? 8.389 -3.790 -20.359 1.00 94.31 131 PRO A O 1
ATOM 1048 N N . ASN A 1 132 ? 10.543 -4.080 -19.813 1.00 93.50 132 ASN A N 1
ATOM 1049 C CA . ASN A 1 132 ? 10.459 -5.492 -19.424 1.00 93.50 132 ASN A CA 1
ATOM 1050 C C . ASN A 1 132 ? 10.042 -5.733 -17.962 1.00 93.50 132 ASN A C 1
ATOM 1052 O O . ASN A 1 132 ? 9.906 -6.902 -17.579 1.00 93.50 132 ASN A O 1
ATOM 1056 N N . LEU A 1 133 ? 9.869 -4.671 -17.163 1.00 95.62 133 LEU A N 1
ATOM 1057 C CA . LEU A 1 133 ? 9.570 -4.756 -15.736 1.00 95.62 133 LEU A CA 1
ATOM 1058 C C . LEU A 1 133 ? 8.181 -4.216 -15.407 1.00 95.62 133 LEU A C 1
ATOM 1060 O O . LEU A 1 133 ? 7.713 -3.208 -15.935 1.00 95.62 133 LEU A O 1
ATOM 1064 N N . VAL A 1 134 ? 7.556 -4.862 -14.432 1.00 97.44 134 VAL A N 1
ATOM 1065 C CA . VAL A 1 134 ? 6.275 -4.460 -13.869 1.00 97.44 134 VAL A CA 1
ATOM 1066 C C . VAL A 1 134 ? 6.426 -4.295 -12.366 1.00 97.44 134 VAL A C 1
ATOM 1068 O O . VAL A 1 134 ? 6.981 -5.159 -11.686 1.00 97.44 134 VAL A O 1
ATOM 1071 N N . LYS A 1 135 ? 5.919 -3.185 -11.828 1.00 97.06 135 LYS A N 1
ATOM 1072 C CA . LYS A 1 135 ? 5.829 -2.981 -10.383 1.00 97.06 135 LYS A CA 1
ATOM 1073 C C . LYS A 1 135 ? 4.471 -3.445 -9.887 1.00 97.06 135 LYS A C 1
ATOM 1075 O O . LYS A 1 135 ? 3.463 -2.947 -10.368 1.00 97.06 135 LYS A O 1
ATOM 1080 N N . ILE A 1 136 ? 4.443 -4.296 -8.865 1.00 97.88 136 ILE A N 1
ATOM 1081 C CA . ILE A 1 136 ? 3.206 -4.757 -8.214 1.00 97.88 136 ILE A CA 1
ATOM 1082 C C . ILE A 1 136 ? 3.180 -4.232 -6.783 1.00 97.88 136 ILE A C 1
ATOM 1084 O O . ILE A 1 136 ? 4.168 -4.378 -6.065 1.00 97.88 136 ILE A O 1
ATOM 1088 N N . GLY A 1 137 ? 2.061 -3.644 -6.359 1.00 97.00 137 GLY A N 1
ATOM 1089 C CA . GLY A 1 137 ? 1.918 -3.137 -4.996 1.00 97.00 137 GLY A CA 1
ATOM 1090 C C . GLY A 1 137 ? 0.477 -3.089 -4.501 1.00 97.00 137 GLY A C 1
ATOM 1091 O O . GLY A 1 137 ? -0.464 -3.318 -5.263 1.00 97.00 137 GLY A O 1
ATOM 1092 N N . SER A 1 138 ? 0.304 -2.738 -3.225 1.00 96.81 138 SER A N 1
ATOM 1093 C CA . SER A 1 138 ? -0.993 -2.357 -2.660 1.00 96.81 138 SER A CA 1
ATOM 1094 C C . SER A 1 138 ? -1.020 -0.920 -2.140 1.00 96.81 138 SER A C 1
ATOM 1096 O O . SER A 1 138 ? 0.015 -0.293 -1.885 1.00 96.81 138 SER A O 1
ATOM 1098 N N . THR A 1 139 ? -2.218 -0.347 -2.042 1.00 95.44 139 THR A N 1
ATOM 1099 C CA . THR A 1 139 ? -2.441 1.000 -1.500 1.00 95.44 139 THR A CA 1
ATOM 1100 C C . THR A 1 139 ? -3.865 1.161 -0.965 1.00 95.44 139 THR A C 1
ATOM 1102 O O . THR A 1 139 ? -4.771 0.439 -1.364 1.00 95.44 139 THR A O 1
ATOM 1105 N N . THR A 1 140 ? -4.069 2.123 -0.066 1.00 92.31 140 THR A N 1
ATOM 1106 C CA . THR A 1 140 ? -5.393 2.572 0.409 1.00 92.31 140 THR A CA 1
ATOM 1107 C C . THR A 1 140 ? -5.820 3.895 -0.231 1.00 92.31 140 THR A C 1
ATOM 1109 O O . THR A 1 140 ? -6.792 4.500 0.204 1.00 92.31 140 THR A O 1
ATOM 1112 N N . THR A 1 141 ? -5.084 4.382 -1.230 1.00 89.75 141 THR A N 1
ATOM 1113 C CA . THR A 1 141 ? -5.449 5.531 -2.078 1.00 89.75 141 THR A CA 1
ATOM 1114 C C . THR A 1 141 ? -5.664 5.057 -3.508 1.00 89.75 141 THR A C 1
ATOM 1116 O O . THR A 1 141 ? -5.125 4.016 -3.876 1.00 89.75 141 THR A O 1
ATOM 1119 N N . HIS A 1 142 ? -6.358 5.825 -4.351 1.00 93.50 142 HIS A N 1
ATOM 1120 C CA . HIS A 1 142 ? -6.579 5.409 -5.734 1.00 93.50 142 HIS A CA 1
ATOM 1121 C C . HIS A 1 142 ? -5.236 5.137 -6.463 1.00 93.50 142 HIS A C 1
ATOM 1123 O O . HIS A 1 142 ? -4.275 5.902 -6.291 1.00 93.50 142 HIS A O 1
ATOM 1129 N N . PRO A 1 143 ? -5.122 4.065 -7.274 1.00 97.31 143 PRO A N 1
ATOM 1130 C CA . PRO A 1 143 ? -3.874 3.692 -7.948 1.00 97.31 143 PRO A CA 1
ATOM 1131 C C . PRO A 1 143 ? -3.275 4.790 -8.831 1.00 97.31 143 PRO A C 1
ATOM 1133 O O . PRO A 1 143 ? -2.053 4.892 -8.925 1.00 97.31 143 PRO A O 1
ATOM 1136 N N . GLN A 1 144 ? -4.112 5.643 -9.429 1.00 94.81 144 GLN A N 1
ATOM 1137 C CA . GLN A 1 144 ? -3.649 6.779 -10.233 1.00 94.81 144 GLN A CA 1
ATOM 1138 C C . GLN A 1 144 ? -2.900 7.820 -9.384 1.00 94.81 144 GLN A C 1
ATOM 1140 O O . GLN A 1 144 ? -1.804 8.239 -9.749 1.00 94.81 144 GLN A O 1
ATOM 1145 N N . ASP A 1 145 ? -3.424 8.163 -8.204 1.00 90.69 145 ASP A N 1
ATOM 1146 C CA . ASP A 1 145 ? -2.752 9.073 -7.267 1.00 90.69 145 ASP A CA 1
ATOM 1147 C C . ASP A 1 145 ? -1.458 8.451 -6.748 1.00 90.69 145 ASP A C 1
ATOM 1149 O O . ASP A 1 145 ? -0.426 9.114 -6.606 1.00 90.69 145 ASP A O 1
ATOM 1153 N N . ARG A 1 146 ? -1.493 7.135 -6.499 1.00 95.62 146 ARG A N 1
ATOM 1154 C CA . ARG A 1 146 ? -0.313 6.384 -6.079 1.00 95.62 146 ARG A CA 1
ATOM 1155 C C . ARG A 1 146 ? 0.770 6.378 -7.159 1.00 95.62 146 ARG A C 1
ATOM 1157 O O . ARG A 1 146 ? 1.944 6.468 -6.804 1.00 95.62 146 ARG A O 1
ATOM 1164 N N . ALA A 1 147 ? 0.399 6.315 -8.438 1.00 96.12 147 ALA A N 1
ATOM 1165 C CA . ALA A 1 147 ? 1.332 6.419 -9.556 1.00 96.12 147 ALA A CA 1
ATOM 1166 C C . ALA A 1 147 ? 2.025 7.788 -9.572 1.00 96.12 147 ALA A C 1
ATOM 1168 O O . ALA A 1 147 ? 3.250 7.838 -9.645 1.00 96.12 147 ALA A O 1
ATOM 1169 N N . THR A 1 148 ? 1.277 8.881 -9.385 1.00 94.50 148 THR A N 1
ATOM 1170 C CA . THR A 1 148 ? 1.831 10.245 -9.288 1.00 94.50 148 THR A CA 1
ATOM 1171 C C . THR A 1 148 ? 2.788 10.396 -8.103 1.00 94.50 148 THR A C 1
ATOM 1173 O O . THR A 1 148 ? 3.895 10.918 -8.249 1.00 94.50 148 THR A O 1
ATOM 1176 N N . GLN A 1 149 ? 2.408 9.893 -6.922 1.00 92.00 149 GLN A N 1
ATOM 1177 C CA . GLN A 1 149 ? 3.284 9.893 -5.743 1.00 92.00 149 GLN A CA 1
ATOM 1178 C C . GLN A 1 149 ? 4.565 9.092 -5.986 1.00 92.00 149 GLN A C 1
ATOM 1180 O O . GLN A 1 149 ? 5.646 9.504 -5.566 1.00 92.00 149 GLN A O 1
ATOM 1185 N N . PHE A 1 150 ? 4.440 7.933 -6.635 1.00 94.25 150 PHE A N 1
ATOM 1186 C CA . PHE A 1 150 ? 5.566 7.064 -6.936 1.00 94.25 150 PHE A CA 1
ATOM 1187 C C . PHE A 1 150 ? 6.513 7.721 -7.950 1.00 94.25 150 PHE A C 1
ATOM 1189 O O . PHE A 1 150 ? 7.710 7.786 -7.679 1.00 94.25 150 PHE A O 1
ATOM 1196 N N . ALA A 1 151 ? 5.984 8.288 -9.038 1.00 94.75 151 ALA A N 1
ATOM 1197 C CA . ALA A 1 151 ? 6.746 9.056 -10.023 1.00 94.75 151 ALA A CA 1
ATOM 1198 C C . ALA A 1 151 ? 7.546 10.181 -9.351 1.00 94.75 151 ALA A C 1
ATOM 1200 O O . ALA A 1 151 ? 8.765 10.242 -9.485 1.00 94.75 151 ALA A O 1
ATOM 1201 N N . LYS A 1 152 ? 6.884 11.002 -8.522 1.00 93.00 152 LYS A N 1
ATOM 1202 C CA . LYS A 1 152 ? 7.532 12.093 -7.776 1.00 93.00 152 LYS A CA 1
ATOM 1203 C C . LYS A 1 152 ? 8.619 11.593 -6.822 1.00 93.00 152 LYS A C 1
ATOM 1205 O O . LYS A 1 152 ? 9.670 12.212 -6.712 1.00 93.00 152 LYS A O 1
ATOM 1210 N N . LYS A 1 153 ? 8.364 10.497 -6.102 1.00 91.19 153 LYS A N 1
ATOM 1211 C CA . LYS A 1 153 ? 9.290 9.965 -5.092 1.00 91.19 153 LYS A CA 1
ATOM 1212 C C . LYS A 1 153 ? 10.567 9.392 -5.709 1.00 91.19 153 LYS A C 1
ATOM 1214 O O . LYS A 1 153 ? 11.627 9.538 -5.109 1.00 91.19 153 LYS A O 1
ATOM 1219 N N . TYR A 1 154 ? 10.445 8.700 -6.839 1.00 90.81 154 TYR A N 1
ATOM 1220 C CA . TYR A 1 154 ? 11.550 7.964 -7.459 1.00 90.81 154 TYR A CA 1
ATOM 1221 C C . TYR A 1 154 ? 12.126 8.653 -8.701 1.00 90.81 154 TYR A C 1
ATOM 1223 O O . TYR A 1 154 ? 13.103 8.163 -9.253 1.00 90.81 154 TYR A O 1
ATOM 1231 N N . GLY A 1 155 ? 11.546 9.776 -9.136 1.00 93.12 155 GLY A N 1
ATOM 1232 C CA . GLY A 1 155 ? 11.974 10.485 -10.343 1.00 93.12 155 GLY A CA 1
ATOM 1233 C C . GLY A 1 155 ? 11.709 9.712 -11.637 1.00 93.12 155 GLY A C 1
ATOM 1234 O O . GLY A 1 155 ? 12.369 9.977 -12.631 1.00 93.12 155 GLY A O 1
ATOM 1235 N N . ILE A 1 156 ? 10.774 8.756 -11.623 1.00 92.44 156 ILE A N 1
ATOM 1236 C CA . ILE A 1 156 ? 10.436 7.919 -12.783 1.00 92.44 156 ILE A CA 1
ATOM 1237 C C . ILE A 1 156 ? 9.307 8.589 -13.561 1.00 92.44 156 ILE A C 1
ATOM 1239 O O . ILE A 1 156 ? 8.250 8.901 -13.003 1.00 92.44 156 ILE A O 1
ATOM 1243 N N . THR A 1 157 ? 9.507 8.770 -14.858 1.00 95.31 157 THR A N 1
ATOM 1244 C CA . THR A 1 157 ? 8.541 9.378 -15.769 1.00 95.31 157 THR A CA 1
ATOM 1245 C C . THR A 1 157 ? 7.726 8.317 -16.516 1.00 95.31 157 THR A C 1
ATOM 1247 O O . THR A 1 157 ? 7.986 7.112 -16.453 1.00 95.31 157 THR A O 1
ATOM 1250 N N . GLY A 1 158 ? 6.645 8.751 -17.173 1.00 96.19 158 GLY A N 1
ATOM 1251 C CA . GLY A 1 158 ? 5.854 7.881 -18.050 1.00 96.19 158 GLY A CA 1
ATOM 1252 C C . GLY A 1 158 ? 5.118 6.728 -17.358 1.00 96.19 158 GLY A C 1
ATOM 1253 O O . GLY A 1 158 ? 4.683 5.807 -18.045 1.00 96.19 158 GLY A O 1
ATOM 1254 N N . ILE A 1 159 ? 4.958 6.758 -16.031 1.00 97.50 159 ILE A N 1
ATOM 1255 C CA . ILE A 1 159 ? 4.282 5.687 -15.289 1.00 97.50 159 ILE A CA 1
ATOM 1256 C C . ILE A 1 159 ? 2.832 5.551 -15.739 1.00 97.50 159 ILE A C 1
ATOM 1258 O O . ILE A 1 159 ? 2.066 6.517 -15.767 1.00 97.50 159 ILE A O 1
ATOM 1262 N N . LYS A 1 160 ? 2.444 4.316 -16.040 1.00 97.75 160 LYS A N 1
ATOM 1263 C CA . LYS A 1 160 ? 1.083 3.929 -16.392 1.00 97.75 160 LYS A CA 1
ATOM 1264 C C . LYS A 1 160 ? 0.577 2.883 -15.409 1.00 97.75 160 LYS A C 1
ATOM 1266 O O . LYS A 1 160 ? 1.281 1.925 -15.090 1.00 97.75 160 LYS A O 1
ATOM 1271 N N . VAL A 1 161 ? -0.664 3.046 -14.963 1.00 98.06 161 VAL A N 1
ATOM 1272 C CA . VAL A 1 161 ? -1.374 2.014 -14.201 1.00 98.06 161 VAL A CA 1
ATOM 1273 C C . VAL A 1 161 ? -1.858 0.957 -15.184 1.00 98.06 161 VAL A C 1
ATOM 1275 O O . VAL A 1 161 ? -2.691 1.248 -16.035 1.00 98.06 161 VAL A O 1
ATOM 1278 N N . MET A 1 162 ? -1.307 -0.253 -15.101 1.00 98.31 162 MET A N 1
ATOM 1279 C CA . MET A 1 162 ? -1.644 -1.349 -16.017 1.00 98.31 162 MET A CA 1
ATOM 1280 C C . MET A 1 162 ? -2.943 -2.040 -15.629 1.00 98.31 162 MET A C 1
ATOM 1282 O O . MET A 1 162 ? -3.746 -2.394 -16.487 1.00 98.31 162 MET A O 1
ATOM 1286 N N . PHE A 1 163 ? -3.156 -2.229 -14.333 1.00 98.25 163 PHE A N 1
ATOM 1287 C CA . PHE A 1 163 ? -4.413 -2.718 -13.793 1.00 98.25 163 PHE A CA 1
ATOM 1288 C C . PHE A 1 163 ? -4.527 -2.354 -12.319 1.00 98.25 163 PHE A C 1
ATOM 1290 O O . PHE A 1 163 ? -3.528 -2.038 -11.660 1.00 98.25 163 PHE A O 1
ATOM 1297 N N . PHE A 1 164 ? -5.743 -2.469 -11.802 1.00 98.00 164 PHE A N 1
ATOM 1298 C CA . PHE A 1 164 ? -6.000 -2.519 -10.375 1.00 98.00 164 PHE A CA 1
ATOM 1299 C C . PHE A 1 164 ? -7.260 -3.318 -10.053 1.00 98.00 164 PHE A C 1
ATOM 1301 O O . PHE A 1 164 ? -8.175 -3.407 -10.871 1.00 98.00 164 PHE A O 1
ATOM 1308 N N . PHE A 1 165 ? -7.296 -3.849 -8.835 1.00 97.44 165 PHE A N 1
ATOM 1309 C CA . PHE A 1 165 ? -8.443 -4.513 -8.229 1.00 97.44 165 PHE A CA 1
ATOM 1310 C C . PHE A 1 165 ? -8.707 -3.878 -6.868 1.00 97.44 165 PHE A C 1
ATOM 1312 O O . PHE A 1 165 ? -7.811 -3.854 -6.018 1.00 97.44 165 PHE A O 1
ATOM 1319 N N . GLU A 1 166 ? -9.911 -3.353 -6.668 1.00 95.69 166 GLU A N 1
ATOM 1320 C CA . GLU A 1 166 ? -10.377 -2.914 -5.357 1.00 95.69 166 GLU A CA 1
ATOM 1321 C C . GLU A 1 166 ? -10.879 -4.118 -4.559 1.00 95.69 166 GLU A C 1
ATOM 1323 O O . GLU A 1 166 ? -11.874 -4.754 -4.909 1.00 95.69 166 GLU A O 1
ATOM 1328 N N . VAL A 1 167 ? -10.162 -4.454 -3.494 1.00 95.75 167 VAL A N 1
ATOM 1329 C CA . VAL A 1 167 ? -10.333 -5.706 -2.761 1.00 95.75 167 VAL A CA 1
ATOM 1330 C C . VAL A 1 167 ? -10.372 -5.471 -1.262 1.00 95.75 167 VAL A C 1
ATOM 1332 O O . VAL A 1 167 ? -9.773 -4.522 -0.739 1.00 95.75 167 VAL A O 1
ATOM 1335 N N . GLU A 1 168 ? -11.008 -6.390 -0.541 1.00 91.00 168 GLU A N 1
ATOM 1336 C CA . GLU A 1 168 ? -10.709 -6.523 0.879 1.00 91.00 168 GLU A CA 1
ATOM 1337 C C . GLU A 1 168 ? -9.261 -6.984 1.055 1.00 91.00 168 GLU A C 1
ATOM 1339 O O . GLU A 1 168 ? -8.722 -7.736 0.244 1.00 91.00 168 GLU A O 1
ATOM 1344 N N . LYS A 1 169 ? -8.608 -6.596 2.150 1.00 91.00 169 LYS A N 1
ATOM 1345 C CA . LYS A 1 169 ? -7.307 -7.179 2.509 1.00 91.00 169 LYS A CA 1
ATOM 1346 C C . LYS A 1 169 ? -6.221 -7.041 1.405 1.00 91.00 169 LYS A C 1
ATOM 1348 O O . LYS A 1 169 ? -5.490 -8.013 1.162 1.00 91.00 169 LYS A O 1
ATOM 1353 N N . PRO A 1 170 ? -6.009 -5.865 0.783 1.00 95.06 170 PRO A N 1
ATOM 1354 C CA . PRO A 1 170 ? -5.144 -5.712 -0.391 1.00 95.06 170 PRO A CA 1
ATOM 1355 C C . PRO A 1 170 ? -3.674 -6.104 -0.154 1.00 95.06 170 PRO A C 1
ATOM 1357 O O . PRO A 1 170 ? -3.029 -6.620 -1.063 1.00 95.06 170 PRO A O 1
ATOM 1360 N N . ARG A 1 171 ? -3.137 -5.972 1.069 1.00 93.25 171 ARG A N 1
ATOM 1361 C CA . ARG A 1 171 ? -1.756 -6.406 1.372 1.00 93.25 171 ARG A CA 1
ATOM 1362 C C . ARG A 1 171 ? -1.586 -7.924 1.318 1.00 93.25 171 ARG A C 1
ATOM 1364 O O . ARG A 1 171 ? -0.502 -8.410 1.018 1.00 93.25 171 ARG A O 1
ATOM 1371 N N . LEU A 1 172 ? -2.640 -8.684 1.622 1.00 92.06 172 LEU A N 1
ATOM 1372 C CA . LEU A 1 172 ? -2.620 -10.148 1.527 1.00 92.06 172 LEU A CA 1
ATOM 1373 C C . LEU A 1 172 ? -2.600 -10.579 0.060 1.00 92.06 172 LEU A C 1
ATOM 1375 O O . LEU A 1 172 ? -1.803 -11.438 -0.303 1.00 92.06 172 LEU A O 1
ATOM 1379 N N . ALA A 1 173 ? -3.428 -9.949 -0.775 1.00 95.12 173 ALA A N 1
ATOM 1380 C CA . ALA A 1 173 ? -3.435 -10.199 -2.212 1.00 95.12 173 ALA A CA 1
ATOM 1381 C C . ALA A 1 173 ? -2.094 -9.809 -2.868 1.00 95.12 173 ALA A C 1
ATOM 1383 O O . ALA A 1 173 ? -1.534 -10.602 -3.623 1.00 95.12 173 ALA A O 1
ATOM 1384 N N . GLU A 1 174 ? -1.516 -8.655 -2.512 1.00 96.31 174 GLU A N 1
ATOM 1385 C CA . GLU A 1 174 ? -0.155 -8.278 -2.922 1.00 96.31 174 GLU A CA 1
ATOM 1386 C C . GLU A 1 174 ? 0.887 -9.315 -2.477 1.00 96.31 174 GLU A C 1
ATOM 1388 O O . GLU A 1 174 ? 1.733 -9.728 -3.269 1.00 96.31 174 GLU A O 1
ATOM 1393 N N . HIS A 1 175 ? 0.826 -9.762 -1.220 1.00 93.88 175 HIS A N 1
ATOM 1394 C CA . HIS A 1 175 ? 1.783 -10.724 -0.684 1.00 93.88 175 HIS A CA 1
ATOM 1395 C C . HIS A 1 175 ? 1.767 -12.052 -1.448 1.00 93.88 175 HIS A C 1
ATOM 1397 O O . HIS A 1 175 ? 2.833 -12.588 -1.753 1.00 93.88 175 HIS A O 1
ATOM 1403 N N . GLU A 1 176 ? 0.587 -12.584 -1.777 1.00 93.31 176 GLU A N 1
ATOM 1404 C CA . GLU A 1 176 ? 0.501 -13.797 -2.594 1.00 93.31 176 GLU A CA 1
ATOM 1405 C C . GLU A 1 176 ? 1.001 -13.566 -4.020 1.00 93.31 176 GLU A C 1
ATOM 1407 O O . GLU A 1 176 ? 1.732 -14.403 -4.545 1.00 93.31 176 GLU A O 1
ATOM 1412 N N . LEU A 1 177 ? 0.709 -12.411 -4.625 1.00 95.12 177 LEU A N 1
ATOM 1413 C CA . LEU A 1 177 ? 1.263 -12.058 -5.935 1.00 95.12 177 LEU A CA 1
ATOM 1414 C C . LEU A 1 177 ? 2.792 -12.020 -5.930 1.00 95.12 177 LEU A C 1
ATOM 1416 O O . LEU A 1 177 ? 3.437 -12.562 -6.826 1.00 95.12 177 LEU A O 1
ATOM 1420 N N . HIS A 1 178 ? 3.391 -11.431 -4.896 1.00 95.19 178 HIS A N 1
ATOM 1421 C CA . HIS A 1 178 ? 4.845 -11.398 -4.747 1.00 95.19 178 HIS A CA 1
ATOM 1422 C C . HIS A 1 178 ? 5.442 -12.799 -4.571 1.00 95.19 178 HIS A C 1
ATOM 1424 O O . HIS A 1 178 ? 6.573 -13.024 -4.996 1.00 95.19 178 HIS A O 1
ATOM 1430 N N . LYS A 1 179 ? 4.715 -13.751 -3.966 1.00 92.38 179 LYS A N 1
ATOM 1431 C CA . LYS A 1 179 ? 5.162 -15.153 -3.899 1.00 92.38 179 LYS A CA 1
ATOM 1432 C C . LYS A 1 179 ? 5.149 -15.815 -5.270 1.00 92.38 179 LYS A C 1
ATOM 1434 O O . LYS A 1 179 ? 6.120 -16.495 -5.593 1.00 92.38 179 LYS A O 1
ATOM 1439 N N . VAL A 1 180 ? 4.091 -15.600 -6.057 1.00 94.38 180 VAL A N 1
ATOM 1440 C CA . VAL A 1 180 ? 3.978 -16.128 -7.429 1.00 94.38 180 VAL A CA 1
ATOM 1441 C C . VAL A 1 180 ? 5.166 -15.670 -8.275 1.00 94.38 180 VAL A C 1
ATOM 1443 O O . VAL A 1 180 ? 5.754 -16.477 -8.987 1.00 94.38 180 VAL A O 1
ATOM 1446 N N . PHE A 1 181 ? 5.574 -14.407 -8.129 1.00 95.25 181 PHE A N 1
ATOM 1447 C CA . PHE A 1 181 ? 6.661 -13.813 -8.910 1.00 95.25 181 PHE A CA 1
ATOM 1448 C C . PHE A 1 181 ? 8.004 -13.724 -8.178 1.00 95.25 181 PHE A C 1
ATOM 1450 O O . PHE A 1 181 ? 8.864 -12.921 -8.539 1.00 95.25 181 PHE A O 1
ATOM 1457 N N . LYS A 1 182 ? 8.217 -14.532 -7.132 1.00 93.75 182 LYS A N 1
ATOM 1458 C CA . LYS A 1 182 ? 9.430 -14.442 -6.305 1.00 93.75 182 LYS A CA 1
ATOM 1459 C C . LYS A 1 182 ? 10.712 -14.630 -7.123 1.00 93.75 182 LYS A C 1
ATOM 1461 O O . LYS A 1 182 ? 11.694 -13.947 -6.850 1.00 93.75 182 LYS A O 1
ATOM 1466 N N . ALA A 1 183 ? 10.699 -15.540 -8.099 1.00 92.56 183 ALA A N 1
ATOM 1467 C CA . ALA A 1 183 ? 11.855 -15.836 -8.948 1.00 92.56 183 ALA A CA 1
ATOM 1468 C C . ALA A 1 183 ? 12.134 -14.735 -9.987 1.00 92.56 183 ALA A C 1
ATOM 1470 O O . ALA A 1 183 ? 13.278 -14.533 -10.368 1.00 92.56 183 ALA A O 1
ATOM 1471 N N . GLN A 1 184 ? 11.102 -14.001 -10.405 1.00 94.69 184 GLN A N 1
ATOM 1472 C CA . GLN A 1 184 ? 11.181 -12.906 -11.373 1.00 94.69 184 GLN A CA 1
ATOM 1473 C C . GLN A 1 184 ? 11.443 -11.550 -10.702 1.00 94.69 184 GLN A C 1
ATOM 1475 O O . GLN A 1 184 ? 11.448 -10.519 -11.369 1.00 94.69 184 GLN A O 1
ATOM 1480 N N . ARG A 1 185 ? 11.608 -11.507 -9.377 1.00 94.12 185 ARG A N 1
ATOM 1481 C CA . ARG A 1 185 ? 11.827 -10.261 -8.642 1.00 94.12 185 ARG A CA 1
ATOM 1482 C C . ARG A 1 185 ? 13.225 -9.718 -8.923 1.00 94.12 185 ARG A C 1
ATOM 1484 O O . ARG A 1 185 ? 14.220 -10.366 -8.609 1.00 94.12 185 ARG A O 1
ATOM 1491 N N . VAL A 1 186 ? 13.302 -8.497 -9.439 1.00 92.19 186 VAL A N 1
ATOM 1492 C CA . VAL A 1 186 ? 14.576 -7.847 -9.752 1.00 92.19 186 VAL A CA 1
ATOM 1493 C C . VAL A 1 186 ? 15.056 -7.069 -8.530 1.00 92.19 186 VAL A C 1
ATOM 1495 O O . VAL A 1 186 ? 14.369 -6.169 -8.043 1.00 92.19 186 VAL A O 1
ATOM 1498 N N . MET A 1 187 ? 16.243 -7.408 -8.019 1.00 80.25 187 MET A N 1
ATOM 1499 C CA . MET A 1 187 ? 16.927 -6.556 -7.045 1.00 80.25 187 MET A CA 1
ATOM 1500 C C . MET A 1 187 ? 17.495 -5.341 -7.770 1.00 80.25 187 MET A C 1
ATOM 1502 O O . MET A 1 187 ? 18.352 -5.478 -8.638 1.00 80.25 187 MET A O 1
ATOM 1506 N N . GLN A 1 188 ? 17.002 -4.162 -7.413 1.00 72.81 188 GLN A N 1
ATOM 1507 C CA . GLN A 1 188 ? 17.506 -2.888 -7.913 1.00 72.81 188 GLN A CA 1
ATOM 1508 C C . GLN A 1 188 ? 18.323 -2.169 -6.837 1.00 72.81 188 GLN A C 1
ATOM 1510 O O . GLN A 1 188 ? 18.320 -2.564 -5.667 1.00 72.81 188 GLN A O 1
ATOM 1515 N N . ASP A 1 189 ? 19.021 -1.111 -7.245 1.00 73.69 189 ASP A N 1
ATOM 1516 C CA . ASP A 1 189 ? 19.813 -0.268 -6.354 1.00 73.69 189 ASP A CA 1
ATOM 1517 C C . ASP A 1 189 ? 19.012 0.237 -5.148 1.00 73.69 189 ASP A C 1
ATOM 1519 O O . ASP A 1 189 ? 17.796 0.421 -5.199 1.00 73.69 189 ASP A O 1
ATOM 1523 N N . LYS A 1 190 ? 19.722 0.558 -4.056 1.00 71.56 190 LYS A N 1
ATOM 1524 C CA . LYS A 1 190 ? 19.146 1.025 -2.774 1.00 71.56 190 LYS A CA 1
ATOM 1525 C C . LYS A 1 190 ? 18.204 2.236 -2.893 1.00 71.56 190 LYS A C 1
ATOM 1527 O O . LYS A 1 190 ? 17.505 2.551 -1.932 1.00 71.56 190 LYS A O 1
ATOM 1532 N N . ARG A 1 191 ? 18.219 2.947 -4.025 1.00 73.81 191 ARG A N 1
ATOM 1533 C CA . ARG A 1 191 ? 17.371 4.117 -4.295 1.00 73.81 191 ARG A CA 1
ATOM 1534 C C . ARG A 1 191 ? 16.006 3.757 -4.892 1.00 73.81 191 ARG A C 1
ATOM 1536 O O . ARG A 1 191 ? 15.157 4.639 -4.970 1.00 73.81 191 ARG A O 1
ATOM 1543 N N . ASP A 1 192 ? 15.767 2.495 -5.248 1.00 75.25 192 ASP A N 1
ATOM 1544 C CA . ASP A 1 192 ? 14.522 2.051 -5.875 1.00 75.25 192 ASP A CA 1
ATOM 1545 C C . ASP A 1 192 ? 13.586 1.274 -4.941 1.00 75.25 192 ASP A C 1
ATOM 1547 O O . ASP A 1 192 ? 13.917 0.877 -3.822 1.00 75.25 192 ASP A O 1
ATOM 1551 N N . SER A 1 193 ? 12.361 1.058 -5.408 1.00 75.38 193 SER A N 1
ATOM 1552 C CA . SER A 1 193 ? 11.441 0.099 -4.825 1.00 75.38 193 SER A CA 1
ATOM 1553 C C . SER A 1 193 ? 11.890 -1.322 -5.156 1.00 75.38 193 SER A C 1
ATOM 1555 O O . SER A 1 193 ? 12.039 -1.683 -6.312 1.00 75.38 193 SER A O 1
ATOM 1557 N N . ILE A 1 194 ? 11.997 -2.184 -4.147 1.00 81.69 194 ILE A N 1
ATOM 1558 C CA . ILE A 1 194 ? 12.318 -3.611 -4.324 1.00 81.69 194 ILE A CA 1
ATOM 1559 C C . ILE A 1 194 ? 11.190 -4.430 -4.981 1.00 81.69 194 ILE A C 1
ATOM 1561 O O . ILE A 1 194 ? 11.206 -5.651 -4.925 1.00 81.69 194 ILE A O 1
ATOM 1565 N N . GLU A 1 195 ? 10.141 -3.811 -5.511 1.00 89.50 195 GLU A N 1
ATOM 1566 C CA . GLU A 1 195 ? 8.897 -4.482 -5.928 1.00 89.50 195 GLU A CA 1
ATOM 1567 C C . GLU A 1 195 ? 8.724 -4.474 -7.452 1.00 89.50 195 GLU A C 1
ATOM 1569 O O . GLU A 1 195 ? 7.601 -4.372 -7.944 1.00 89.50 195 GLU A O 1
ATOM 1574 N N . TRP A 1 196 ? 9.834 -4.547 -8.190 1.00 95.69 196 TRP A N 1
ATOM 1575 C CA . TRP A 1 196 ? 9.843 -4.735 -9.639 1.00 95.69 196 TRP A CA 1
ATOM 1576 C C . TRP A 1 196 ? 10.038 -6.207 -9.992 1.00 95.69 196 TRP A C 1
ATOM 1578 O O . TRP A 1 196 ? 10.844 -6.911 -9.379 1.00 95.69 196 TRP A O 1
ATOM 1588 N N . PHE A 1 197 ? 9.298 -6.656 -10.998 1.00 96.25 197 PHE A N 1
ATOM 1589 C CA . PHE A 1 197 ? 9.261 -8.039 -11.444 1.00 96.25 197 PHE A CA 1
ATOM 1590 C C . PHE A 1 197 ? 9.457 -8.100 -12.955 1.00 96.25 197 PHE A C 1
ATOM 1592 O O . PHE A 1 197 ? 8.845 -7.329 -13.694 1.00 96.25 197 PHE A O 1
ATOM 1599 N N . GLU A 1 198 ? 10.277 -9.034 -13.420 1.00 96.19 198 GLU A N 1
ATOM 1600 C CA . GLU A 1 198 ? 10.484 -9.324 -14.834 1.00 96.19 198 GLU A CA 1
ATOM 1601 C C . GLU A 1 198 ? 9.329 -10.172 -15.384 1.00 96.19 198 GLU A C 1
ATOM 1603 O O . GLU A 1 198 ? 9.463 -11.326 -15.787 1.00 96.19 198 GLU A O 1
ATOM 1608 N N . VAL A 1 199 ? 8.146 -9.569 -15.450 1.00 96.12 199 VAL A N 1
ATOM 1609 C CA . VAL A 1 199 ? 6.923 -10.159 -16.013 1.00 96.12 199 VAL A CA 1
ATOM 1610 C C . VAL A 1 199 ? 6.253 -9.165 -16.946 1.00 96.12 199 VAL A C 1
ATOM 1612 O O . VAL A 1 199 ? 6.460 -7.959 -16.827 1.00 96.12 199 VAL A O 1
ATOM 1615 N N . THR A 1 200 ? 5.454 -9.657 -17.883 1.00 96.69 200 THR A N 1
ATOM 1616 C CA . THR A 1 200 ? 4.667 -8.777 -18.749 1.00 96.69 200 THR A CA 1
ATOM 1617 C C . THR A 1 200 ? 3.436 -8.229 -18.012 1.00 96.69 200 THR A C 1
ATOM 1619 O O . THR A 1 200 ? 2.917 -8.881 -17.095 1.00 96.69 200 THR A O 1
ATOM 1622 N N . PRO A 1 201 ? 2.904 -7.058 -18.411 1.00 97.06 201 PRO A N 1
ATOM 1623 C CA . PRO A 1 201 ? 1.671 -6.517 -17.844 1.00 97.06 201 PRO A CA 1
ATOM 1624 C C . PRO A 1 201 ? 0.486 -7.498 -17.864 1.00 97.06 201 PRO A C 1
ATOM 1626 O O . PRO A 1 201 ? -0.212 -7.636 -16.856 1.00 97.06 201 PRO A O 1
ATOM 1629 N N . SER A 1 202 ? 0.275 -8.222 -18.971 1.00 96.25 202 SER A N 1
ATOM 1630 C CA . SER A 1 202 ? -0.828 -9.187 -19.088 1.00 96.25 202 SER A CA 1
ATOM 1631 C C . SER A 1 202 ? -0.627 -10.441 -18.223 1.00 96.25 202 SER A C 1
ATOM 1633 O O . SER A 1 202 ? -1.601 -10.962 -17.675 1.00 96.25 202 SER A O 1
ATOM 1635 N N . GLU A 1 203 ? 0.607 -10.918 -18.023 1.00 96.38 203 GLU A N 1
ATOM 1636 C CA . GLU A 1 203 ? 0.895 -11.990 -17.053 1.00 96.38 203 GLU A CA 1
ATOM 1637 C C . GLU A 1 203 ? 0.600 -11.555 -15.618 1.00 96.38 203 GLU A C 1
ATOM 1639 O O . GLU A 1 203 ? -0.080 -12.281 -14.888 1.00 96.38 203 GLU A O 1
ATOM 1644 N N . ALA A 1 204 ? 1.054 -10.359 -15.233 1.00 97.25 204 ALA A N 1
ATOM 1645 C CA . ALA A 1 204 ? 0.808 -9.808 -13.906 1.00 97.25 204 ALA A CA 1
ATOM 1646 C C . ALA A 1 204 ? -0.696 -9.651 -13.623 1.00 97.25 204 ALA A C 1
ATOM 1648 O O . ALA A 1 204 ? -1.157 -10.019 -12.543 1.00 97.25 204 ALA A O 1
ATOM 1649 N N . TRP A 1 205 ? -1.474 -9.174 -14.603 1.00 97.69 205 TRP A N 1
ATOM 1650 C CA . TRP A 1 205 ? -2.928 -9.032 -14.479 1.00 97.69 205 TRP A CA 1
ATOM 1651 C C . TRP A 1 205 ? -3.633 -10.379 -14.277 1.00 97.69 205 TRP A C 1
ATOM 1653 O O . TRP A 1 205 ? -4.430 -10.526 -13.347 1.00 97.69 205 TRP A O 1
ATOM 1663 N N . ARG A 1 206 ? -3.306 -11.387 -15.100 1.00 97.06 206 ARG A N 1
ATOM 1664 C CA . ARG A 1 206 ? -3.884 -12.737 -14.977 1.00 97.06 206 ARG A CA 1
ATOM 1665 C C . ARG A 1 206 ? -3.551 -13.373 -13.630 1.00 97.06 206 ARG A C 1
ATOM 1667 O O . ARG A 1 206 ? -4.435 -13.931 -12.982 1.00 97.06 206 ARG A O 1
ATOM 1674 N N . ALA A 1 207 ? -2.297 -13.261 -13.193 1.00 96.44 207 ALA A N 1
ATOM 1675 C CA . ALA A 1 207 ? -1.872 -13.777 -11.898 1.00 96.44 207 ALA A CA 1
ATOM 1676 C C . ALA A 1 207 ? -2.591 -13.073 -10.741 1.00 96.44 207 ALA A C 1
ATOM 1678 O O . ALA A 1 207 ? -2.987 -13.740 -9.790 1.00 96.44 207 ALA A O 1
ATOM 1679 N N . ALA A 1 208 ? -2.804 -11.756 -10.832 1.00 96.44 208 ALA A N 1
ATOM 1680 C CA . ALA A 1 208 ? -3.531 -10.994 -9.820 1.00 96.44 208 ALA A CA 1
ATOM 1681 C C . ALA A 1 208 ? -4.983 -11.457 -9.686 1.00 96.44 208 ALA A C 1
ATOM 1683 O O . ALA A 1 208 ? -5.408 -11.782 -8.577 1.00 96.44 208 ALA A O 1
ATOM 1684 N N . GLY A 1 209 ? -5.708 -11.584 -10.802 1.00 95.12 209 GLY A N 1
ATOM 1685 C CA . GLY A 1 209 ? -7.076 -12.110 -10.789 1.00 95.12 209 GLY A CA 1
ATOM 1686 C C . GLY A 1 209 ? -7.149 -13.530 -10.216 1.00 95.12 209 GLY A C 1
ATOM 1687 O O . GLY A 1 209 ? -8.006 -13.829 -9.383 1.00 95.12 209 GLY A O 1
ATOM 1688 N N . LEU A 1 210 ? -6.203 -14.401 -10.588 1.00 94.12 210 LEU A N 1
ATOM 1689 C CA . LEU A 1 210 ? -6.135 -15.762 -10.055 1.00 94.12 210 LEU A CA 1
ATOM 1690 C C . LEU A 1 210 ? -5.819 -15.786 -8.552 1.00 94.12 210 LEU A C 1
ATOM 1692 O O . LEU A 1 210 ? -6.441 -16.545 -7.812 1.00 94.12 210 LEU A O 1
ATOM 1696 N N . ALA A 1 211 ? -4.888 -14.951 -8.084 1.00 92.62 211 ALA A N 1
ATOM 1697 C CA . ALA A 1 211 ? -4.527 -14.853 -6.672 1.00 92.62 211 ALA A CA 1
ATOM 1698 C C . ALA A 1 211 ? -5.715 -14.383 -5.820 1.00 92.62 211 ALA A C 1
ATOM 1700 O O . ALA A 1 211 ? -6.023 -15.012 -4.807 1.00 92.62 211 ALA A O 1
ATOM 1701 N N . ILE A 1 212 ? -6.422 -13.335 -6.256 1.00 94.44 212 ILE A N 1
ATOM 1702 C CA . ILE A 1 212 ? -7.619 -12.808 -5.580 1.00 94.44 212 ILE A CA 1
ATOM 1703 C C . ILE A 1 212 ? -8.702 -13.891 -5.495 1.00 94.44 212 ILE A C 1
ATOM 1705 O O . ILE A 1 212 ? -9.202 -14.185 -4.404 1.00 94.44 212 ILE A O 1
ATOM 1709 N N . LYS A 1 213 ? -8.988 -14.561 -6.620 1.00 93.69 213 LYS A N 1
ATOM 1710 C CA . LYS A 1 213 ? -9.966 -15.655 -6.692 1.00 93.69 213 LYS A CA 1
ATOM 1711 C C . LYS A 1 213 ? -9.597 -16.828 -5.780 1.00 93.69 213 LYS A C 1
ATOM 1713 O O . LYS A 1 213 ? -10.440 -17.302 -5.020 1.00 93.69 213 LYS A O 1
ATOM 1718 N N . ASN A 1 214 ? -8.343 -17.281 -5.813 1.00 90.69 214 ASN A N 1
ATOM 1719 C CA . ASN A 1 214 ? -7.870 -18.416 -5.012 1.00 90.69 214 ASN A CA 1
ATOM 1720 C C . ASN A 1 214 ? -7.905 -18.123 -3.509 1.00 90.69 214 ASN A C 1
ATOM 1722 O O . ASN A 1 214 ? -8.235 -19.001 -2.712 1.00 90.69 214 ASN A O 1
ATOM 1726 N N . LEU A 1 215 ? -7.610 -16.882 -3.121 1.00 89.75 215 LEU A N 1
ATOM 1727 C CA . LEU A 1 215 ? -7.712 -16.426 -1.737 1.00 89.75 215 LEU A CA 1
ATOM 1728 C C . LEU A 1 215 ? -9.154 -16.206 -1.275 1.00 89.75 215 LEU A C 1
ATOM 1730 O O . LEU A 1 215 ? -9.376 -16.014 -0.078 1.00 89.75 215 LEU A O 1
ATOM 1734 N N . ARG A 1 216 ? -10.124 -16.233 -2.201 1.00 94.31 216 ARG A N 1
ATOM 1735 C CA . ARG A 1 216 ? -11.528 -15.879 -1.953 1.00 94.31 216 ARG A CA 1
ATOM 1736 C C . ARG A 1 216 ? -11.648 -14.501 -1.304 1.00 94.31 216 ARG A C 1
ATOM 1738 O O . ARG A 1 216 ? -12.445 -14.306 -0.386 1.00 94.31 216 ARG A O 1
ATOM 1745 N N . ILE A 1 217 ? -10.803 -13.573 -1.742 1.00 89.75 217 ILE A N 1
ATOM 1746 C CA . ILE A 1 217 ? -10.865 -12.183 -1.310 1.00 89.75 217 ILE A CA 1
ATOM 1747 C C . ILE A 1 217 ? -11.999 -11.513 -2.091 1.00 89.75 217 ILE A C 1
ATOM 1749 O O . ILE A 1 217 ? -11.962 -11.554 -3.321 1.00 89.75 217 ILE A O 1
ATOM 1753 N N . PRO A 1 218 ? -12.999 -10.915 -1.419 1.00 88.75 218 PRO A N 1
ATOM 1754 C CA . PRO A 1 218 ? -14.040 -10.172 -2.109 1.00 88.75 218 PRO A CA 1
ATOM 1755 C C . PRO A 1 218 ? -13.456 -8.975 -2.860 1.00 88.75 218 PRO A C 1
ATOM 1757 O O . PRO A 1 218 ? -12.704 -8.175 -2.293 1.00 88.75 218 PRO A O 1
ATOM 1760 N N . GLU A 1 219 ? -13.831 -8.847 -4.127 1.00 92.31 219 GLU A N 1
ATOM 1761 C CA . GLU A 1 219 ? -13.722 -7.591 -4.862 1.00 92.31 219 GLU A CA 1
ATOM 1762 C C . GLU A 1 219 ? -14.875 -6.697 -4.395 1.00 92.31 219 GLU A C 1
ATOM 1764 O O . GLU A 1 219 ? -16.037 -7.096 -4.456 1.00 92.31 219 GLU A O 1
ATOM 1769 N N . VAL A 1 220 ? -14.555 -5.525 -3.848 1.00 85.69 220 VAL A N 1
ATOM 1770 C CA . VAL A 1 220 ? -15.537 -4.653 -3.167 1.00 85.69 220 VAL A CA 1
ATOM 1771 C C . VAL A 1 220 ? -15.919 -3.427 -3.983 1.00 85.69 220 VAL A C 1
ATOM 1773 O O . VAL A 1 220 ? -16.762 -2.641 -3.561 1.00 85.69 220 VAL A O 1
ATOM 1776 N N . GLY A 1 221 ? -15.310 -3.254 -5.150 1.00 82.94 221 GLY A N 1
ATOM 1777 C CA . GLY A 1 221 ? -15.544 -2.074 -5.959 1.00 82.94 221 GLY A CA 1
ATOM 1778 C C . GLY A 1 221 ? -14.928 -2.181 -7.339 1.00 82.94 221 GLY A C 1
ATOM 1779 O O . GLY A 1 221 ? -15.174 -3.128 -8.083 1.00 82.94 221 GLY A O 1
ATOM 1780 N N . ARG A 1 222 ? -14.168 -1.156 -7.717 1.00 86.69 222 ARG A N 1
ATOM 1781 C CA . ARG A 1 222 ? -13.705 -0.978 -9.091 1.00 86.69 222 ARG A CA 1
ATOM 1782 C C . ARG A 1 222 ? -12.492 -1.854 -9.377 1.00 86.69 222 ARG A C 1
ATOM 1784 O O . ARG A 1 222 ? -11.441 -1.728 -8.751 1.00 86.69 222 ARG A O 1
ATOM 1791 N N . SER A 1 223 ? -12.603 -2.663 -10.418 1.00 93.44 223 SER A N 1
ATOM 1792 C CA . SER A 1 223 ? -11.460 -3.244 -11.114 1.00 93.44 223 SER A CA 1
ATOM 1793 C C . SER A 1 223 ? -11.314 -2.574 -12.474 1.00 93.44 223 SER A C 1
ATOM 1795 O O . SER A 1 223 ? -12.314 -2.362 -13.162 1.00 93.44 223 SER A O 1
ATOM 1797 N N . ALA A 1 224 ? -10.089 -2.280 -12.897 1.00 95.38 224 ALA A N 1
ATOM 1798 C CA . ALA A 1 224 ? -9.844 -1.835 -14.263 1.00 95.38 224 ALA A CA 1
ATOM 1799 C C . ALA A 1 224 ? -8.572 -2.456 -14.827 1.00 95.38 224 ALA A C 1
ATOM 1801 O O . ALA A 1 224 ? -7.580 -2.667 -14.125 1.00 95.38 224 ALA A O 1
ATOM 1802 N N . ARG A 1 225 ? -8.611 -2.701 -16.133 1.00 97.06 225 ARG A N 1
ATOM 1803 C CA . ARG A 1 225 ? -7.486 -3.127 -16.960 1.00 97.06 225 ARG A CA 1
ATOM 1804 C C . ARG A 1 225 ? -7.186 -1.993 -17.932 1.00 97.06 225 ARG A C 1
ATOM 1806 O O . ARG A 1 225 ? -8.105 -1.451 -18.541 1.00 97.06 225 ARG A O 1
ATOM 1813 N N . HIS A 1 226 ? -5.920 -1.620 -18.076 1.00 95.69 226 HIS A N 1
ATOM 1814 C CA . HIS A 1 226 ? -5.526 -0.597 -19.035 1.00 95.69 226 HIS A CA 1
ATOM 1815 C C . HIS A 1 226 ? -5.879 -1.065 -20.459 1.00 95.69 226 HIS A C 1
ATOM 1817 O O . HIS A 1 226 ? -5.526 -2.191 -20.817 1.00 95.69 226 HIS A O 1
ATOM 1823 N N . PRO A 1 227 ? -6.516 -0.231 -21.302 1.00 95.31 227 PRO A N 1
ATOM 1824 C CA . PRO A 1 227 ? -7.009 -0.660 -22.617 1.00 95.31 227 PRO A CA 1
ATOM 1825 C C . PRO A 1 227 ? -5.891 -1.138 -23.555 1.00 95.31 227 PRO A C 1
ATOM 1827 O O . PRO A 1 227 ? -6.095 -2.020 -24.376 1.00 95.31 227 PRO A O 1
ATOM 1830 N N . ARG A 1 228 ? -4.683 -0.587 -23.394 1.00 95.81 228 ARG A N 1
ATOM 1831 C CA . ARG A 1 228 ? -3.483 -0.916 -24.189 1.00 95.81 228 ARG A CA 1
ATOM 1832 C C . ARG A 1 228 ? -2.521 -1.905 -23.514 1.00 95.81 228 ARG A C 1
ATOM 1834 O O . ARG A 1 228 ? -1.348 -1.954 -23.854 1.00 95.81 228 ARG A O 1
ATOM 1841 N N . ILE A 1 229 ? -2.966 -2.659 -22.508 1.00 95.50 229 ILE A N 1
ATOM 1842 C CA . ILE A 1 229 ? -2.078 -3.564 -21.750 1.00 95.50 229 ILE A CA 1
ATOM 1843 C C . ILE A 1 229 ? -1.417 -4.646 -22.622 1.00 95.50 229 ILE A C 1
ATOM 1845 O O . ILE A 1 229 ? -0.278 -5.034 -22.359 1.00 95.50 229 ILE A O 1
ATOM 1849 N N . ASP A 1 230 ? -2.096 -5.102 -23.678 1.00 95.25 230 ASP A N 1
ATOM 1850 C CA . ASP A 1 230 ? -1.548 -6.094 -24.607 1.00 95.25 230 ASP A CA 1
ATOM 1851 C C . ASP A 1 230 ? -0.475 -5.482 -25.517 1.00 95.25 230 ASP A C 1
ATOM 1853 O O . ASP A 1 230 ? 0.541 -6.119 -25.780 1.00 95.25 230 ASP A O 1
ATOM 1857 N N . GLU A 1 231 ? -0.615 -4.211 -25.893 1.00 94.69 231 GLU A N 1
ATOM 1858 C CA . GLU A 1 231 ? 0.436 -3.476 -26.600 1.00 94.69 231 GLU A CA 1
ATOM 1859 C C . GLU A 1 231 ? 1.683 -3.302 -25.721 1.00 94.69 231 GLU A C 1
ATOM 1861 O O . GLU A 1 231 ? 2.792 -3.620 -26.147 1.00 94.69 231 GLU A O 1
ATOM 1866 N N . TYR A 1 232 ? 1.514 -2.892 -24.458 1.00 93.38 232 TYR A N 1
ATOM 1867 C CA . TYR A 1 232 ? 2.639 -2.804 -23.519 1.00 93.38 232 TYR A CA 1
ATOM 1868 C C . TYR A 1 232 ? 3.286 -4.163 -23.259 1.00 93.38 232 TYR A C 1
ATOM 1870 O O . TYR A 1 232 ? 4.496 -4.239 -23.082 1.00 93.38 232 TYR A O 1
ATOM 1878 N N . THR A 1 233 ? 2.503 -5.242 -23.301 1.00 92.06 233 THR A N 1
ATOM 1879 C CA . THR A 1 233 ? 3.023 -6.612 -23.240 1.00 92.06 233 THR A CA 1
ATOM 1880 C C . THR A 1 233 ? 3.918 -6.930 -24.435 1.00 92.06 233 THR A C 1
ATOM 1882 O O . THR A 1 233 ? 4.997 -7.485 -24.236 1.00 92.06 233 THR A O 1
ATOM 1885 N N . GLN A 1 234 ? 3.541 -6.534 -25.654 1.00 93.19 234 GLN A N 1
ATOM 1886 C CA . GLN A 1 234 ? 4.409 -6.707 -26.824 1.00 93.19 234 GLN A CA 1
ATOM 1887 C C . GLN A 1 234 ? 5.703 -5.898 -26.700 1.00 93.19 234 GLN A C 1
ATOM 1889 O O . GLN A 1 234 ? 6.780 -6.440 -26.941 1.00 93.19 234 GLN A O 1
ATOM 1894 N N . ILE A 1 235 ? 5.623 -4.649 -26.230 1.00 90.81 235 ILE A N 1
ATOM 1895 C CA . ILE A 1 235 ? 6.806 -3.815 -25.959 1.00 90.81 235 ILE A CA 1
ATOM 1896 C C . ILE A 1 235 ? 7.724 -4.500 -24.929 1.00 90.81 235 ILE A C 1
ATOM 1898 O O . ILE A 1 235 ? 8.936 -4.598 -25.137 1.00 90.81 235 ILE A O 1
ATOM 1902 N N . SER A 1 236 ? 7.157 -5.039 -23.842 1.00 89.94 236 SER A N 1
ATOM 1903 C CA . SER A 1 236 ? 7.908 -5.807 -22.842 1.00 89.94 236 SER A CA 1
ATOM 1904 C C . SER A 1 236 ? 8.618 -7.014 -23.449 1.00 89.94 236 SER A C 1
ATOM 1906 O O . SER A 1 236 ? 9.790 -7.234 -23.153 1.00 89.94 236 SER A O 1
ATOM 1908 N N . LEU A 1 237 ? 7.941 -7.793 -24.295 1.00 89.44 237 LEU A N 1
ATOM 1909 C CA . LEU A 1 237 ? 8.512 -8.987 -24.923 1.00 89.44 237 LEU A CA 1
ATOM 1910 C C . LEU A 1 237 ? 9.637 -8.633 -25.901 1.00 89.44 237 LEU A C 1
ATOM 1912 O O . LEU A 1 237 ? 10.718 -9.210 -25.817 1.00 89.44 237 LEU A O 1
ATOM 1916 N N . GLN A 1 238 ? 9.425 -7.635 -26.759 1.00 91.19 238 GLN A N 1
ATOM 1917 C CA . GLN A 1 238 ? 10.436 -7.164 -27.708 1.00 91.19 238 GLN A CA 1
ATOM 1918 C C . GLN A 1 238 ? 11.705 -6.681 -27.000 1.00 91.19 238 GLN A C 1
ATOM 1920 O O . GLN A 1 238 ? 12.810 -6.967 -27.451 1.00 91.19 238 GLN A O 1
ATOM 1925 N N . SER A 1 239 ? 11.569 -6.017 -25.848 1.00 86.81 239 SER A N 1
ATOM 1926 C CA . SER A 1 239 ? 12.727 -5.557 -25.072 1.00 86.81 239 SER A CA 1
ATOM 1927 C C . SER A 1 239 ? 13.565 -6.688 -24.449 1.00 86.81 239 SER A C 1
ATOM 1929 O O . SER A 1 239 ? 14.710 -6.452 -24.070 1.00 86.81 239 SER A O 1
ATOM 1931 N N . ARG A 1 240 ? 13.039 -7.921 -24.369 1.00 85.75 240 ARG A N 1
ATOM 1932 C CA . ARG A 1 240 ? 13.767 -9.102 -23.857 1.00 85.75 240 ARG A CA 1
ATOM 1933 C C . ARG A 1 240 ? 14.560 -9.839 -24.935 1.00 85.75 240 ARG A C 1
ATOM 1935 O O . ARG A 1 240 ? 15.516 -10.546 -24.619 1.00 85.75 240 ARG A O 1
ATOM 1942 N N . GLU A 1 241 ? 14.180 -9.681 -26.200 1.00 80.81 241 GLU A N 1
ATOM 1943 C CA . GLU A 1 241 ? 14.791 -10.396 -27.325 1.00 80.81 241 GLU A CA 1
ATOM 1944 C C . GLU A 1 241 ? 16.303 -10.149 -27.488 1.00 80.81 241 GLU A C 1
ATOM 1946 O O . GLU A 1 241 ? 17.011 -11.120 -27.748 1.00 80.81 241 GLU A O 1
ATOM 1951 N N . PRO A 1 242 ? 16.865 -8.941 -27.276 1.00 75.31 242 PRO A N 1
ATOM 1952 C CA . PRO A 1 242 ? 18.313 -8.739 -27.361 1.00 75.31 242 PRO A CA 1
ATOM 1953 C C . PRO A 1 242 ? 19.092 -9.601 -26.359 1.00 75.31 242 PRO A C 1
ATOM 1955 O O . PRO A 1 242 ? 20.056 -10.267 -26.732 1.00 75.31 242 PRO A O 1
ATOM 1958 N N . ALA A 1 243 ? 18.636 -9.667 -25.104 1.00 71.00 243 ALA A N 1
ATOM 1959 C CA . ALA A 1 243 ? 19.260 -10.503 -24.078 1.00 71.00 243 ALA A CA 1
ATOM 1960 C C . ALA A 1 243 ? 19.156 -11.997 -24.425 1.00 71.00 243 ALA A C 1
ATOM 1962 O O . ALA A 1 243 ? 20.109 -12.754 -24.238 1.00 71.00 243 ALA A O 1
ATOM 1963 N N . ARG A 1 244 ? 18.020 -12.414 -24.997 1.00 70.00 244 ARG A N 1
ATOM 1964 C CA . ARG A 1 244 ? 17.805 -13.789 -25.457 1.00 70.00 244 ARG A CA 1
ATOM 1965 C C . ARG A 1 244 ? 18.692 -14.146 -26.649 1.00 70.00 244 ARG A C 1
ATOM 1967 O O . ARG A 1 244 ? 19.283 -15.221 -26.643 1.00 70.00 244 ARG A O 1
ATOM 1974 N N . LYS A 1 245 ? 18.821 -13.258 -27.640 1.00 73.44 245 LYS A N 1
ATOM 1975 C CA . LYS A 1 245 ? 19.713 -13.445 -28.793 1.00 73.44 245 LYS A CA 1
ATOM 1976 C C . LYS A 1 245 ? 21.163 -13.565 -28.345 1.00 73.44 245 LYS A C 1
ATOM 1978 O O . LYS A 1 245 ? 21.810 -14.524 -28.732 1.00 73.44 245 LYS A O 1
ATOM 1983 N N . HIS A 1 246 ? 21.641 -12.690 -27.459 1.00 68.19 246 HIS A N 1
ATOM 1984 C CA . HIS A 1 246 ? 22.999 -12.802 -26.919 1.00 68.19 246 HIS A CA 1
ATOM 1985 C C . HIS A 1 246 ? 23.236 -14.118 -26.169 1.00 68.19 246 HIS A C 1
ATOM 1987 O O . HIS A 1 246 ? 24.287 -14.730 -26.350 1.00 68.19 246 HIS A O 1
ATOM 1993 N N . LEU A 1 247 ? 22.262 -14.589 -25.381 1.00 66.00 247 LEU A N 1
ATOM 1994 C CA . LEU A 1 247 ? 22.352 -15.886 -24.706 1.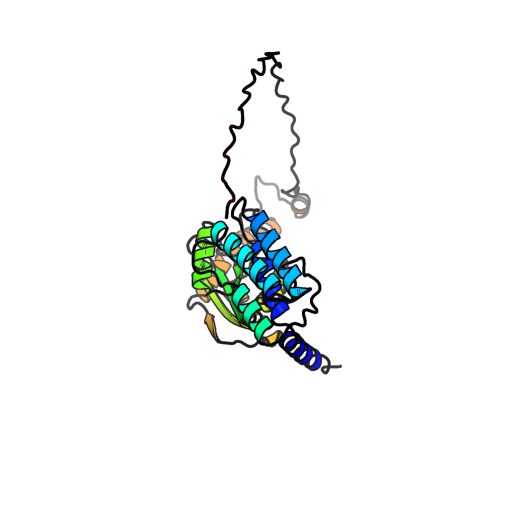00 66.00 247 LEU A CA 1
ATOM 1995 C C . LEU A 1 247 ? 22.400 -17.046 -25.712 1.00 66.00 247 LEU A C 1
ATOM 1997 O O . LEU A 1 247 ? 23.228 -17.938 -25.579 1.00 66.00 247 LEU A O 1
ATOM 2001 N N . LEU A 1 248 ? 21.543 -17.031 -26.736 1.00 70.56 248 LEU A N 1
ATOM 2002 C CA . LEU A 1 248 ? 21.514 -18.068 -27.770 1.00 70.56 248 LEU A CA 1
ATOM 2003 C C . LEU A 1 248 ? 22.780 -18.053 -28.637 1.00 70.56 248 LEU A C 1
ATOM 2005 O O . LEU A 1 248 ? 23.302 -19.119 -28.942 1.00 70.56 248 LEU A O 1
ATOM 2009 N N . THR A 1 249 ? 23.322 -16.883 -28.979 1.00 72.38 249 THR A N 1
ATOM 2010 C CA . THR A 1 249 ? 24.617 -16.746 -29.670 1.00 72.38 249 THR A CA 1
ATOM 2011 C C . THR A 1 249 ? 25.776 -17.234 -28.792 1.00 72.38 249 THR A C 1
ATOM 2013 O O . THR A 1 249 ? 26.677 -17.911 -29.277 1.00 72.38 249 THR A O 1
ATOM 2016 N N . ALA A 1 250 ? 25.749 -16.960 -27.483 1.00 67.62 250 ALA A N 1
ATOM 2017 C CA . ALA A 1 250 ? 26.739 -17.496 -26.545 1.00 67.62 250 ALA A CA 1
ATOM 2018 C C . ALA A 1 250 ? 26.644 -19.028 -26.404 1.00 67.62 250 ALA A C 1
ATOM 2020 O O . ALA A 1 250 ? 27.668 -19.703 -26.357 1.00 67.62 250 ALA A O 1
ATOM 2021 N N . LEU A 1 251 ? 25.430 -19.586 -26.378 1.00 67.06 251 LEU A N 1
ATOM 2022 C CA . LEU A 1 251 ? 25.200 -21.032 -26.264 1.00 67.06 251 LEU A CA 1
ATOM 2023 C C . LEU A 1 251 ? 25.454 -21.797 -27.571 1.00 67.06 251 LEU A C 1
ATOM 2025 O O . LEU A 1 251 ? 25.828 -22.964 -27.519 1.00 67.06 251 LEU A O 1
ATOM 2029 N N . SER A 1 252 ? 25.269 -21.163 -28.730 1.00 75.75 252 SER A N 1
ATOM 2030 C CA . SER A 1 252 ? 25.560 -21.757 -30.046 1.00 75.75 252 SER A CA 1
ATOM 2031 C C . SER A 1 252 ? 27.047 -21.728 -30.413 1.00 75.75 252 SER A C 1
ATOM 2033 O O . SER A 1 252 ? 27.436 -22.339 -31.405 1.00 75.75 252 SER A O 1
ATOM 2035 N N . GLY A 1 253 ? 27.898 -21.071 -29.613 1.00 60.72 253 GLY A N 1
ATOM 2036 C CA . GLY A 1 253 ? 29.346 -21.039 -29.837 1.00 60.72 253 GLY A CA 1
ATOM 2037 C C . GLY A 1 253 ? 29.787 -20.183 -31.032 1.00 60.72 253 GLY A C 1
ATO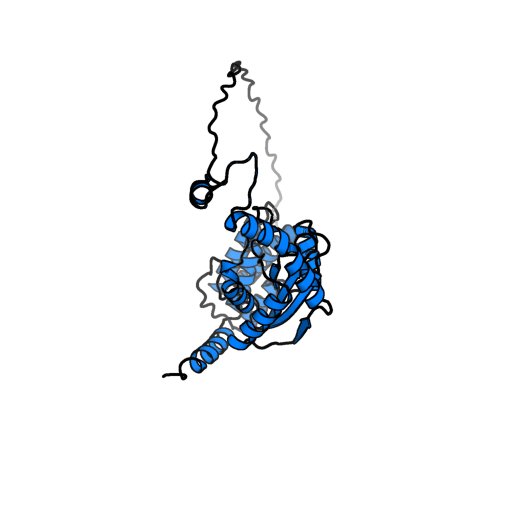M 2038 O O . GLY A 1 253 ? 30.949 -20.240 -31.428 1.00 60.72 253 GLY A O 1
ATOM 2039 N N . GLU A 1 254 ? 28.901 -19.360 -31.600 1.00 56.75 254 GLU A N 1
ATOM 2040 C CA . GLU A 1 254 ? 29.183 -18.492 -32.755 1.00 56.75 254 GLU A CA 1
ATOM 2041 C C . GLU A 1 254 ? 29.838 -17.154 -32.357 1.00 56.75 254 GLU A C 1
ATOM 2043 O O . GLU A 1 254 ? 29.526 -16.0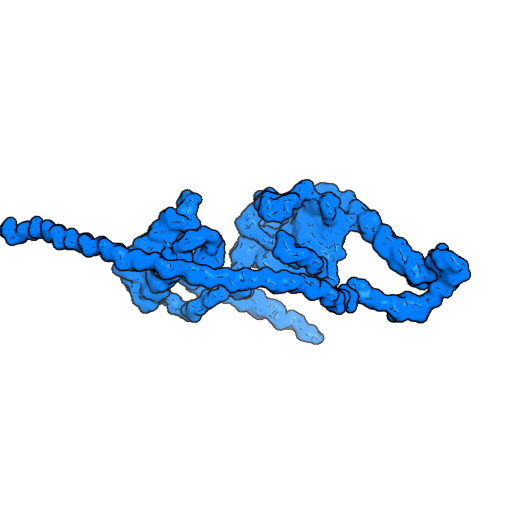94 -32.895 1.00 56.75 254 GLU A O 1
ATOM 2048 N N . TRP A 1 255 ? 30.773 -17.173 -31.406 1.00 53.84 255 TRP A N 1
ATOM 2049 C CA . TRP A 1 255 ? 31.625 -16.014 -31.134 1.00 53.84 255 TRP A CA 1
ATOM 2050 C C . TRP A 1 255 ? 32.923 -16.142 -31.930 1.00 53.84 255 TRP A C 1
ATOM 2052 O O . TRP A 1 255 ? 33.911 -16.700 -31.459 1.00 53.84 255 TRP A O 1
ATOM 2062 N N . SER A 1 256 ? 32.936 -15.615 -33.157 1.00 50.44 256 SER A N 1
ATOM 2063 C CA . SER A 1 256 ? 34.165 -15.459 -33.939 1.00 50.44 256 SER A CA 1
ATOM 2064 C C . SER A 1 256 ? 34.836 -14.118 -33.619 1.00 50.44 256 SER A C 1
ATOM 2066 O O . SER A 1 256 ? 34.761 -13.169 -34.399 1.00 50.44 256 SER A O 1
ATOM 2068 N N . GLN A 1 257 ? 35.512 -14.019 -32.473 1.00 47.88 257 GLN A N 1
ATOM 2069 C CA . GLN A 1 257 ? 36.533 -12.985 -32.271 1.00 47.88 257 GLN A CA 1
ATOM 2070 C C . GLN A 1 257 ? 37.908 -13.604 -32.546 1.00 47.88 257 GLN A C 1
ATOM 2072 O O . GLN A 1 257 ? 38.414 -14.402 -31.764 1.00 47.88 257 GLN A O 1
ATOM 2077 N N . GLY A 1 258 ? 38.506 -13.265 -33.691 1.00 56.53 258 GLY A N 1
ATOM 2078 C CA . GLY A 1 258 ? 39.910 -13.585 -33.977 1.00 56.53 258 GLY A CA 1
ATOM 2079 C C . GLY A 1 258 ? 40.225 -15.041 -34.345 1.00 56.53 258 GLY A C 1
ATOM 2080 O O . GLY A 1 258 ? 41.334 -15.498 -34.095 1.00 56.53 258 GLY A O 1
ATOM 2081 N N . GLY A 1 259 ? 39.284 -15.790 -34.932 1.00 55.81 259 GLY A N 1
ATOM 2082 C CA . GLY A 1 259 ? 39.576 -17.105 -35.528 1.00 55.81 259 GLY A CA 1
ATOM 2083 C C . GLY A 1 259 ? 39.797 -18.265 -34.545 1.00 55.81 259 GLY A C 1
ATOM 2084 O O . GLY A 1 259 ? 40.040 -19.386 -34.987 1.00 55.81 259 GLY A O 1
ATOM 2085 N N . ARG A 1 260 ? 39.662 -18.053 -33.229 1.00 58.34 260 ARG A N 1
ATOM 2086 C CA . ARG A 1 260 ? 39.568 -19.150 -32.252 1.00 58.34 260 ARG A CA 1
ATOM 2087 C C . ARG A 1 260 ? 38.107 -19.487 -31.978 1.00 58.34 260 ARG A C 1
ATOM 2089 O O . ARG A 1 260 ? 37.347 -18.628 -31.543 1.00 58.34 260 ARG A O 1
ATOM 2096 N N . ARG A 1 261 ? 37.726 -20.751 -32.193 1.00 58.50 261 ARG A N 1
ATOM 2097 C CA . ARG A 1 261 ? 36.470 -21.305 -31.666 1.00 58.50 261 ARG A CA 1
ATOM 2098 C C . ARG A 1 261 ? 36.537 -21.286 -30.142 1.00 58.50 261 ARG A C 1
ATOM 2100 O O . ARG A 1 261 ? 37.376 -21.974 -29.569 1.00 58.50 261 ARG A O 1
ATOM 2107 N N . VAL A 1 262 ? 35.653 -20.520 -29.517 1.00 59.97 262 VAL A N 1
ATOM 2108 C CA . VAL A 1 262 ? 35.392 -20.597 -28.077 1.00 59.97 262 VAL A CA 1
ATOM 2109 C C . VAL A 1 262 ? 34.514 -21.824 -27.849 1.00 59.97 262 VAL A C 1
ATOM 2111 O O . VAL A 1 262 ? 33.434 -21.943 -28.427 1.00 59.97 262 VAL A O 1
ATOM 2114 N N . THR A 1 263 ? 34.998 -22.781 -27.067 1.00 72.81 263 THR A N 1
ATOM 2115 C CA . THR A 1 263 ? 34.266 -24.010 -26.754 1.00 72.81 263 THR A CA 1
ATOM 2116 C C . THR A 1 263 ? 33.274 -23.779 -25.614 1.00 72.81 263 THR A C 1
ATOM 2118 O O . THR A 1 263 ? 33.401 -22.841 -24.828 1.00 72.81 263 THR A O 1
ATOM 2121 N N . GLN A 1 264 ? 32.291 -24.671 -25.465 1.00 61.69 264 GLN A N 1
ATOM 2122 C CA . GLN A 1 264 ? 31.360 -24.651 -24.329 1.00 61.69 264 GLN A CA 1
ATOM 2123 C C . GLN A 1 264 ? 32.093 -24.684 -22.971 1.00 61.69 264 GLN A C 1
ATOM 2125 O O . GLN A 1 264 ? 31.625 -24.094 -21.997 1.00 61.69 264 GLN A O 1
ATOM 2130 N N . GLN A 1 265 ? 33.269 -25.318 -22.918 1.00 67.44 265 GLN A N 1
ATOM 2131 C CA . GLN A 1 265 ? 34.118 -25.370 -21.729 1.00 67.44 265 GLN A CA 1
ATOM 2132 C C . GLN A 1 265 ? 34.743 -24.004 -21.401 1.00 67.44 265 GLN A C 1
ATOM 2134 O O . GLN A 1 265 ? 34.853 -23.649 -20.231 1.00 67.44 265 GLN A O 1
ATOM 2139 N N . ASP A 1 266 ? 35.093 -23.209 -22.415 1.00 70.00 266 ASP A N 1
ATOM 2140 C CA . ASP A 1 266 ? 35.648 -21.864 -22.229 1.00 70.00 266 ASP A CA 1
ATOM 2141 C C . ASP A 1 266 ? 34.608 -20.901 -21.639 1.00 70.00 266 ASP A C 1
ATOM 2143 O O . ASP A 1 266 ? 34.938 -20.091 -20.776 1.00 70.00 266 ASP A O 1
ATOM 2147 N N . VAL A 1 267 ? 33.335 -21.039 -22.035 1.00 66.12 267 VAL A N 1
ATOM 2148 C CA . VAL A 1 267 ? 32.214 -20.246 -21.492 1.00 66.12 267 VAL A CA 1
ATOM 2149 C C . VAL A 1 267 ? 31.950 -20.585 -20.022 1.00 66.12 267 VAL A C 1
ATOM 2151 O O . VAL A 1 267 ? 31.729 -19.687 -19.212 1.00 66.12 267 VAL A O 1
ATOM 2154 N N . LEU A 1 268 ? 32.014 -21.869 -19.656 1.00 64.81 268 LEU A N 1
ATOM 2155 C CA . LEU A 1 268 ? 31.859 -22.322 -18.267 1.00 64.81 268 LEU A CA 1
ATOM 2156 C C . LEU A 1 268 ? 33.031 -21.901 -17.368 1.00 64.81 268 LEU A C 1
ATOM 2158 O O . LEU A 1 268 ? 32.851 -21.751 -16.160 1.00 64.81 268 LEU A O 1
ATOM 2162 N N . ASN A 1 269 ? 34.204 -21.681 -17.962 1.00 70.25 269 ASN A N 1
ATOM 2163 C CA . ASN A 1 269 ? 35.410 -21.229 -17.276 1.00 70.25 269 ASN A CA 1
ATOM 2164 C C . ASN A 1 269 ? 35.569 -19.697 -17.265 1.00 70.25 269 ASN A C 1
ATOM 2166 O O . ASN A 1 269 ? 36.531 -19.200 -16.674 1.00 70.25 269 ASN A O 1
ATOM 2170 N N . MET A 1 270 ? 34.663 -18.929 -17.891 1.00 63.66 270 MET A N 1
ATOM 2171 C CA . MET A 1 270 ? 34.737 -17.470 -17.820 1.00 63.66 270 MET A CA 1
ATOM 2172 C C . MET A 1 270 ? 34.503 -17.005 -16.376 1.00 63.66 270 MET A C 1
ATOM 2174 O O . MET A 1 270 ? 33.521 -17.408 -15.743 1.00 63.66 270 MET A O 1
ATOM 2178 N N . PRO A 1 271 ? 35.377 -16.142 -15.830 1.00 51.84 271 PRO A N 1
ATOM 2179 C CA . PRO A 1 271 ? 35.215 -15.644 -14.476 1.00 51.84 271 PRO A CA 1
ATOM 2180 C C . PRO A 1 271 ? 33.885 -14.898 -14.359 1.00 51.84 271 PRO A C 1
ATOM 2182 O O . PRO A 1 271 ? 33.549 -14.040 -15.177 1.00 51.84 271 PRO A O 1
ATOM 2185 N N . ASN A 1 272 ? 33.122 -15.230 -13.319 1.00 45.81 272 ASN A N 1
ATOM 2186 C CA . ASN A 1 272 ? 31.862 -14.569 -13.015 1.00 45.81 272 ASN A CA 1
ATOM 2187 C C . ASN A 1 272 ? 32.132 -13.056 -12.851 1.00 45.81 272 ASN A C 1
ATOM 2189 O O . ASN A 1 272 ? 32.935 -12.683 -11.988 1.00 45.81 272 ASN A O 1
ATOM 2193 N N . PRO A 1 273 ? 31.484 -12.158 -13.618 1.00 44.94 273 PRO A N 1
ATOM 2194 C CA . PRO A 1 273 ? 31.792 -10.721 -13.613 1.00 44.94 273 PRO A CA 1
ATOM 2195 C C . PRO A 1 273 ? 31.513 -10.018 -12.270 1.00 44.94 273 PRO A C 1
ATOM 2197 O O . PRO A 1 273 ? 31.717 -8.816 -12.138 1.00 44.94 273 PRO A O 1
ATOM 2200 N N . LYS A 1 274 ? 31.053 -10.752 -11.249 1.00 46.03 274 LYS A N 1
ATOM 2201 C CA . LYS A 1 274 ? 30.794 -10.253 -9.893 1.00 46.03 274 LYS A CA 1
ATOM 2202 C C . LYS A 1 274 ? 31.954 -10.437 -8.903 1.00 46.03 274 LYS A C 1
ATOM 2204 O O . LYS A 1 274 ? 31.782 -10.063 -7.747 1.00 46.03 274 LYS A O 1
ATOM 2209 N N . THR A 1 275 ? 33.108 -10.981 -9.307 1.00 44.00 275 THR A N 1
ATOM 2210 C CA . THR A 1 275 ? 34.220 -11.290 -8.375 1.00 44.00 275 THR A CA 1
ATOM 2211 C C . THR A 1 275 ? 35.560 -10.599 -8.644 1.00 44.00 275 THR A C 1
ATOM 2213 O O . THR A 1 275 ? 36.550 -10.957 -8.015 1.00 44.00 275 THR A O 1
ATOM 2216 N N . THR A 1 276 ? 35.639 -9.559 -9.477 1.00 42.25 276 THR A N 1
ATOM 2217 C CA . THR A 1 276 ? 36.857 -8.727 -9.535 1.00 42.25 276 THR A CA 1
ATOM 2218 C C . THR A 1 276 ? 36.807 -7.622 -8.477 1.00 42.25 276 THR A C 1
ATOM 2220 O O . THR A 1 276 ? 36.528 -6.463 -8.779 1.00 42.25 276 THR A O 1
ATOM 2223 N N . SER A 1 277 ? 37.070 -7.973 -7.215 1.00 47.00 277 SER A N 1
ATOM 2224 C CA . SER A 1 277 ? 37.540 -6.998 -6.226 1.00 47.00 277 SER A CA 1
ATOM 2225 C C . SER A 1 277 ? 39.044 -6.812 -6.424 1.00 47.00 277 SER A C 1
ATOM 2227 O O . SER A 1 277 ? 39.844 -7.570 -5.878 1.00 47.00 277 SER A O 1
ATOM 2229 N N . SER A 1 278 ? 39.439 -5.830 -7.231 1.00 42.56 278 SER A N 1
ATOM 2230 C CA . SER A 1 278 ? 40.832 -5.391 -7.293 1.00 42.56 278 SER A CA 1
ATOM 2231 C C . SER A 1 278 ? 41.159 -4.616 -6.015 1.00 42.56 278 SER A C 1
ATOM 2233 O O . SER A 1 278 ? 40.837 -3.435 -5.878 1.00 42.56 278 SER A O 1
ATOM 2235 N N . THR A 1 279 ? 41.775 -5.289 -5.050 1.00 50.00 279 THR A N 1
ATOM 2236 C CA . THR A 1 279 ? 42.616 -4.630 -4.052 1.00 50.00 279 THR A CA 1
ATOM 2237 C C . THR A 1 279 ? 43.935 -4.288 -4.726 1.00 50.00 279 THR A C 1
ATOM 2239 O O . THR A 1 279 ? 44.858 -5.093 -4.683 1.00 50.00 279 THR A O 1
ATOM 2242 N N . ASP A 1 280 ? 44.009 -3.111 -5.346 1.00 44.09 280 ASP A N 1
ATOM 2243 C CA . ASP A 1 280 ? 45.292 -2.501 -5.677 1.00 44.09 280 ASP A CA 1
ATOM 2244 C C . ASP A 1 280 ? 45.539 -1.297 -4.776 1.00 44.09 280 ASP A C 1
ATOM 2246 O O . ASP A 1 280 ? 44.771 -0.336 -4.689 1.00 44.09 280 ASP A O 1
ATOM 2250 N N . SER A 1 281 ? 46.635 -1.435 -4.043 1.00 49.78 281 SER A N 1
ATOM 2251 C CA . SER A 1 281 ? 47.229 -0.489 -3.126 1.00 49.78 281 SER A CA 1
ATOM 2252 C C . SER A 1 281 ? 47.717 0.755 -3.863 1.00 49.78 281 SER A C 1
ATOM 2254 O O . SER A 1 281 ? 48.663 0.686 -4.644 1.00 49.78 281 SER A O 1
ATOM 2256 N N . MET A 1 282 ? 47.159 1.915 -3.522 1.00 40.91 282 MET A N 1
ATOM 2257 C CA . MET A 1 282 ? 47.853 3.190 -3.680 1.00 40.91 282 MET A CA 1
ATOM 2258 C C . MET A 1 282 ? 48.070 3.825 -2.311 1.00 40.91 282 MET A C 1
ATOM 2260 O O . MET A 1 282 ? 47.167 4.360 -1.669 1.00 40.91 282 MET A O 1
ATOM 2264 N N . THR A 1 283 ? 49.318 3.730 -1.868 1.00 44.19 283 THR A N 1
ATOM 2265 C CA . THR A 1 283 ? 49.929 4.545 -0.825 1.00 44.19 283 THR A CA 1
ATOM 2266 C C . THR A 1 283 ? 49.813 6.026 -1.181 1.00 44.19 283 THR A C 1
ATOM 2268 O O . THR A 1 283 ? 50.373 6.461 -2.185 1.00 44.19 283 THR A O 1
ATOM 2271 N N . SER A 1 284 ? 49.135 6.806 -0.336 1.00 39.16 284 SER A N 1
ATOM 2272 C CA . SER A 1 284 ? 49.165 8.273 -0.372 1.00 39.16 284 SER A CA 1
ATOM 2273 C C . SER A 1 284 ? 49.897 8.816 0.870 1.00 39.16 284 SER A C 1
ATOM 2275 O O . SER A 1 284 ? 49.658 8.303 1.971 1.00 39.16 284 SER A O 1
ATOM 2277 N N . PRO A 1 285 ? 50.804 9.809 0.744 1.00 50.56 285 PRO A N 1
ATOM 2278 C CA . PRO A 1 285 ? 51.640 10.267 1.848 1.00 50.56 285 PRO A CA 1
ATOM 2279 C C . PRO A 1 285 ? 50.865 11.101 2.872 1.00 50.56 285 PRO A C 1
ATOM 2281 O O . PRO A 1 285 ? 50.141 12.044 2.559 1.00 50.56 285 PRO A O 1
ATOM 2284 N N . ARG A 1 286 ? 51.098 10.761 4.137 1.00 39.22 286 ARG A N 1
ATOM 2285 C CA . ARG A 1 286 ? 50.572 11.395 5.347 1.00 39.22 286 ARG A CA 1
ATOM 2286 C C . ARG A 1 286 ? 51.152 12.811 5.502 1.00 39.22 286 ARG A C 1
ATOM 2288 O O . ARG A 1 286 ? 52.333 12.965 5.813 1.00 39.22 286 ARG A O 1
ATOM 2295 N N . ALA A 1 287 ? 50.327 13.842 5.326 1.00 44.25 287 ALA A N 1
ATOM 2296 C CA . ALA A 1 287 ? 50.682 15.210 5.700 1.00 44.25 287 ALA A CA 1
ATOM 2297 C C . ALA A 1 287 ? 50.710 15.358 7.234 1.00 44.25 287 ALA A C 1
ATOM 2299 O O . ALA A 1 287 ? 49.850 14.846 7.953 1.00 44.25 287 ALA A O 1
ATOM 2300 N N . LYS A 1 288 ? 51.760 16.025 7.716 1.00 44.12 288 LYS A N 1
ATOM 2301 C CA . LYS A 1 288 ? 52.138 16.187 9.122 1.00 44.12 288 LYS A CA 1
ATOM 2302 C C . LYS A 1 288 ? 51.103 16.995 9.912 1.00 44.12 288 LYS A C 1
ATOM 2304 O O . LYS A 1 288 ? 50.671 18.063 9.494 1.00 44.12 288 LYS A O 1
ATOM 2309 N N . ILE A 1 289 ? 50.788 16.488 11.101 1.00 39.06 289 ILE A N 1
ATOM 2310 C CA . ILE A 1 289 ? 50.019 17.159 12.149 1.00 39.06 289 ILE A CA 1
ATOM 2311 C C . ILE A 1 289 ? 50.895 18.268 12.749 1.00 39.06 289 ILE A C 1
ATOM 2313 O O . ILE A 1 289 ? 51.923 17.987 13.365 1.00 39.06 289 ILE A O 1
ATOM 2317 N N . GLY A 1 290 ? 50.486 19.521 12.545 1.00 43.44 290 GLY A N 1
ATOM 2318 C CA . GLY A 1 290 ? 51.019 20.705 13.218 1.00 43.44 290 GLY A CA 1
ATOM 2319 C C . GLY A 1 290 ? 50.267 20.986 14.521 1.00 43.44 290 GLY A C 1
ATOM 2320 O O . GLY A 1 290 ? 49.055 20.810 14.614 1.00 43.44 290 GLY A O 1
ATOM 2321 N N . ALA A 1 291 ? 51.020 21.372 15.543 1.00 40.25 291 ALA A N 1
ATOM 2322 C CA . ALA A 1 291 ? 50.617 21.463 16.935 1.00 40.25 291 ALA A CA 1
ATOM 2323 C C . ALA A 1 291 ? 49.824 22.734 17.313 1.00 40.25 291 ALA A C 1
ATOM 2325 O O . ALA A 1 291 ? 49.998 23.791 16.724 1.00 40.25 291 ALA A O 1
ATOM 2326 N N . ARG A 1 292 ? 49.071 22.596 18.418 1.00 45.19 292 ARG A N 1
ATOM 2327 C CA . ARG A 1 292 ? 48.802 23.576 19.496 1.00 45.19 292 ARG A CA 1
ATOM 2328 C C . ARG A 1 292 ? 48.308 24.984 19.124 1.00 45.19 292 ARG A C 1
ATOM 2330 O O . ARG A 1 292 ? 49.094 25.844 18.755 1.00 45.19 292 ARG A O 1
ATOM 2337 N N . THR A 1 293 ? 47.106 25.318 19.605 1.00 41.81 293 THR A N 1
ATOM 2338 C CA . THR A 1 293 ? 46.907 26.559 20.383 1.00 41.81 293 THR A CA 1
ATOM 2339 C C . THR A 1 293 ? 45.794 26.368 21.421 1.00 41.81 293 THR A C 1
ATOM 2341 O O . THR A 1 293 ? 44.666 26.014 21.090 1.00 41.81 293 THR A O 1
ATOM 2344 N N . ARG A 1 294 ? 46.136 26.568 22.702 1.00 47.72 294 ARG A N 1
ATOM 2345 C CA . ARG A 1 294 ? 45.191 26.771 23.811 1.00 47.72 294 ARG A CA 1
ATOM 2346 C C . ARG A 1 294 ? 44.675 28.205 23.715 1.00 47.72 294 ARG A C 1
ATOM 2348 O O . ARG A 1 294 ? 45.499 29.112 23.695 1.00 47.72 294 ARG A O 1
ATOM 2355 N N . ILE A 1 295 ? 43.361 28.416 23.753 1.00 45.50 295 ILE A N 1
ATOM 2356 C CA . ILE A 1 295 ? 42.785 29.722 24.098 1.00 45.50 295 ILE A CA 1
ATOM 2357 C C . ILE A 1 295 ? 41.777 29.521 25.229 1.00 45.50 295 ILE A C 1
ATOM 2359 O O . ILE A 1 295 ? 40.975 28.587 25.231 1.00 45.50 295 ILE A O 1
ATOM 2363 N N . ALA A 1 296 ? 41.941 30.369 26.237 1.00 41.56 296 ALA A N 1
ATOM 2364 C CA . ALA A 1 296 ? 41.312 30.337 27.540 1.00 41.56 296 ALA A CA 1
ATOM 2365 C C . ALA A 1 296 ? 39.792 30.554 27.490 1.00 41.56 296 ALA A C 1
ATOM 2367 O O . ALA A 1 296 ? 39.276 31.352 26.711 1.00 41.56 296 ALA A O 1
ATOM 2368 N N . ARG A 1 297 ? 39.085 29.872 28.400 1.00 39.72 297 ARG A N 1
ATOM 2369 C CA . ARG A 1 297 ? 37.707 30.186 28.787 1.00 39.72 297 ARG A CA 1
ATOM 2370 C C . ARG A 1 297 ? 37.718 31.428 29.681 1.00 39.72 297 ARG A C 1
ATOM 2372 O O . ARG A 1 297 ? 38.188 31.351 30.812 1.00 39.72 297 ARG A O 1
ATOM 2379 N N . ALA A 1 298 ? 37.162 32.531 29.190 1.00 42.38 298 ALA A N 1
ATOM 2380 C CA . ALA A 1 298 ? 36.706 33.641 30.019 1.00 42.38 298 ALA A CA 1
ATOM 2381 C C . ALA A 1 298 ? 35.223 33.428 30.355 1.00 42.38 298 ALA A C 1
ATOM 2383 O O . ALA A 1 298 ? 34.419 33.081 29.489 1.00 42.38 298 ALA A O 1
ATOM 2384 N N . GLY A 1 299 ? 34.894 33.560 31.638 1.00 41.47 299 GLY A N 1
ATOM 2385 C CA . GLY A 1 299 ? 33.557 33.353 32.170 1.00 41.47 299 GLY A CA 1
ATOM 2386 C C . GLY A 1 299 ? 32.591 34.488 31.842 1.00 41.47 299 GLY A C 1
ATOM 2387 O O . GLY A 1 299 ? 32.983 35.637 31.664 1.00 41.47 299 GLY A O 1
ATOM 2388 N N . ALA A 1 300 ? 31.304 34.156 31.852 1.00 42.09 300 ALA A N 1
ATOM 2389 C CA . ALA A 1 300 ? 30.233 35.123 32.026 1.00 42.09 300 ALA A CA 1
ATOM 2390 C C . ALA A 1 300 ? 29.232 34.551 33.033 1.00 42.09 300 ALA A C 1
ATOM 2392 O O . ALA A 1 300 ? 28.446 33.650 32.744 1.00 42.09 300 ALA A O 1
ATOM 2393 N N . VAL A 1 301 ? 29.334 35.072 34.253 1.00 42.88 301 VAL A N 1
ATOM 2394 C CA . VAL A 1 301 ? 28.373 34.929 35.343 1.00 42.88 301 VAL A CA 1
ATOM 2395 C C . VAL A 1 301 ? 27.156 35.780 34.987 1.00 42.88 301 VAL A C 1
ATOM 2397 O O . VAL A 1 301 ? 27.248 37.006 34.982 1.00 42.88 301 VAL A O 1
ATOM 2400 N N . VAL A 1 302 ? 26.010 35.158 34.709 1.00 50.41 302 VAL A N 1
ATOM 2401 C CA . VAL A 1 302 ? 24.730 35.875 34.616 1.00 50.41 302 VAL A CA 1
ATOM 2402 C C . VAL A 1 302 ? 23.983 35.695 35.932 1.00 50.41 302 VAL A C 1
ATOM 2404 O O . VAL A 1 302 ? 23.484 34.619 36.255 1.00 50.41 302 VAL A O 1
ATOM 2407 N N . LYS A 1 303 ? 23.946 36.783 36.707 1.00 45.66 303 LYS A N 1
ATOM 2408 C CA . LYS A 1 303 ? 23.132 36.955 37.912 1.00 45.66 303 LYS A CA 1
ATOM 2409 C C . LYS A 1 303 ? 21.646 36.870 37.551 1.00 45.66 303 LYS A C 1
ATOM 2411 O O . LYS A 1 303 ? 21.144 37.712 36.811 1.00 45.66 303 LYS A O 1
ATOM 2416 N N . ALA A 1 304 ? 20.933 35.917 38.145 1.00 46.62 304 ALA A N 1
ATOM 2417 C CA . ALA A 1 304 ? 19.478 35.936 38.203 1.00 46.62 304 ALA A CA 1
ATOM 2418 C C . ALA A 1 304 ? 19.027 37.022 39.198 1.00 46.62 304 ALA A C 1
ATOM 2420 O O . ALA A 1 304 ? 19.301 36.938 40.395 1.00 46.62 304 ALA A O 1
ATOM 2421 N N . ARG A 1 305 ? 18.362 38.066 38.692 1.00 48.72 305 ARG A N 1
ATOM 2422 C CA . ARG A 1 305 ? 17.601 39.029 39.498 1.00 48.72 305 ARG A CA 1
ATOM 2423 C C . ARG A 1 305 ? 16.190 38.486 39.701 1.00 48.72 305 ARG A C 1
ATOM 2425 O O . ARG A 1 305 ? 15.549 38.046 38.752 1.00 48.72 305 ARG A O 1
ATOM 2432 N N . GLY A 1 306 ? 15.746 38.511 40.953 1.00 43.28 306 GLY A N 1
ATOM 2433 C CA . GLY A 1 306 ? 14.436 38.039 41.370 1.00 43.28 306 GLY A CA 1
ATOM 2434 C C . GLY A 1 306 ? 13.284 38.909 40.873 1.00 43.28 306 GLY A C 1
ATOM 2435 O O . GLY A 1 306 ? 13.426 40.113 40.673 1.00 43.28 306 GLY A O 1
ATOM 2436 N N . ALA A 1 307 ? 12.119 38.277 40.759 1.00 48.38 307 ALA A N 1
ATOM 2437 C CA . ALA A 1 307 ? 10.832 38.947 40.721 1.00 48.38 307 ALA A CA 1
ATOM 2438 C C . ALA A 1 307 ? 9.949 38.341 41.818 1.00 48.38 307 ALA A C 1
ATOM 2440 O O . ALA A 1 307 ? 9.479 37.209 41.736 1.00 48.38 307 ALA A O 1
ATOM 2441 N N . LYS A 1 308 ? 9.793 39.135 42.876 1.00 52.25 308 LYS A N 1
ATOM 2442 C CA . LYS A 1 308 ? 8.760 39.053 43.906 1.00 52.25 308 LYS A CA 1
ATOM 2443 C C . LYS A 1 308 ? 7.405 39.231 43.205 1.00 52.25 308 LYS A C 1
ATOM 2445 O O . LYS A 1 308 ? 7.250 40.203 42.469 1.00 52.25 308 LYS A O 1
ATOM 2450 N N . LYS A 1 309 ? 6.419 38.368 43.454 1.00 56.91 309 LYS A N 1
ATOM 2451 C CA . LYS A 1 309 ? 5.015 38.768 43.302 1.00 56.91 309 LYS A CA 1
ATOM 2452 C C . LYS A 1 309 ? 4.191 38.240 44.465 1.00 56.91 309 LYS A C 1
ATOM 2454 O O . LYS A 1 309 ? 4.281 37.075 44.843 1.00 56.91 309 LYS A O 1
ATOM 2459 N N . GLU A 1 310 ? 3.495 39.193 45.060 1.00 52.81 310 GLU A N 1
ATOM 2460 C CA . GLU A 1 310 ? 2.760 39.149 46.309 1.00 52.81 310 GLU A CA 1
ATOM 2461 C C . GLU A 1 310 ? 1.611 38.141 46.306 1.00 52.81 310 GLU A C 1
ATOM 2463 O O . GLU A 1 310 ? 0.893 37.972 45.322 1.00 52.81 310 GLU A O 1
ATOM 2468 N N . ARG A 1 311 ? 1.411 37.530 47.476 1.00 57.53 311 ARG A N 1
ATOM 2469 C CA . ARG A 1 311 ? 0.127 37.020 47.952 1.00 57.53 311 ARG A CA 1
ATOM 2470 C C . ARG A 1 311 ? -0.277 37.862 49.159 1.00 57.53 311 ARG A C 1
ATOM 2472 O O . ARG A 1 311 ? 0.484 37.891 50.121 1.00 57.53 311 ARG A O 1
ATOM 2479 N N . ARG A 1 312 ? -1.441 38.502 49.077 1.00 60.97 312 ARG A N 1
ATOM 2480 C CA . ARG A 1 312 ? -2.384 38.967 50.122 1.00 60.97 312 ARG A CA 1
ATOM 2481 C C . ARG A 1 312 ? -3.551 39.583 49.325 1.00 60.97 312 ARG A C 1
ATOM 2483 O O . ARG A 1 312 ? -3.271 40.268 48.350 1.00 60.97 312 ARG A O 1
ATOM 2490 N N . ALA A 1 313 ? -4.828 39.370 49.601 1.00 58.88 313 ALA A N 1
ATOM 2491 C CA . ALA A 1 313 ? -5.553 38.626 50.622 1.00 58.88 313 ALA A CA 1
ATOM 2492 C C . ALA A 1 313 ? -6.753 37.945 49.940 1.00 58.88 313 ALA A C 1
ATOM 2494 O O . ALA A 1 313 ? -7.119 38.406 48.834 1.00 58.88 313 ALA A O 1
#

Radius of gyration: 29.81 Å; chains: 1; bounding box: 72×76×86 Å

pLDDT: mean 78.39, std 20.43, range [33.97, 98.31]

Secondary structure (DSSP, 8-state):
---TTHHHHHHHHHHHHHTS-HHHHHHHHHHHHHHH--STT-HHHHHHHHHHHHHHHHS--HHHHHHHHHHHHHHHHHH--S-PPPTHHHHHHHHHTT-----------TT-TT---SEEEEEEEE-TTSTT-EEEEEESS-HHHHHHHHHHHHT--S-EEEEEEEEESHHHHHHHHHHHTSTTEEP--TTS-S-EES--HHHHHHHHHHHHHHHTPPEEEEEEE-TTHHHHHHHHHHHHHHHHHHHHHHHTT---STTPPPPHHHHHTSPPTT---------------------------------------

InterPro domains:
  IPR018306 Bacteriophage T5, Orf172 DNA-binding [PF10544] (120-204)
  IPR018306 Bacteriophage T5, Orf172 DNA-binding [SM00974] (128-211)

Organism: NCBI:txid2709383

Sequence (313 aa):
MNYHVSARKSLESKKVMADTDPLDLIYRGIVNRKNNCKISGARPFGDAMVAAAESFLKNPSQSALDTFAQSERAWVRYACEGTTRLYSHDFEKALKKGQIKFTGNVIKNSWSRKDNPSCGWVYSFWTPERPNLVKIGSTTTHPQDRATQFAKKYGITGIKVMFFFEVEKPRLAEHELHKVFKAQRVMQDKRDSIEWFEVTPSEAWRAAGLAIKNLRIPEVGRSARHPRIDEYTQISLQSREPARKHLLTALSGEWSQGGRRVTQQDVLNMPNPKTTSSTDSMTSPRAKIGARTRIARAGAVVKARGAKKERRA

Foldseek 3Di:
DDPPPPPVVVVVVVVVVVPDQPLVVLLLVLLVLLVPQPDPPLNVLSVQLNVLSVVCLVPPDPVSLVSNQVSQVVSCVRGHDDDDDDSSVVSVVCSVVVVRDPPDDNDNDNPPLVPQAQKWKWWKKDAPVQLQKIFTDIDRDPVVVVQVVQCVQLVGPRIDTQKMFIWGRNVQLSVVLCVVQVVQQDDDDPSDDSRMGRDASVVSVVSSVVSCVVVVIDRPDDIDGDPCSVVSRVSNVVVCVVVVVVVVCVVVQVPPDPPDRCDPVNVVVPPDPPPPPDPDDDDDDDDDDDDDDDDDDDDDDDDDDDDDDDDDD